Protein AF-A0A9D1JCK7-F1 (afdb_monomer)

Mean predicted aligned error: 11.25 Å

Nearest PDB structures (foldseek):
  2cui-assembly1_A  TM=5.260E-01  e=7.118E-02  Homo sapiens
  4lxo-assembly2_B  TM=4.091E-01  e=3.888E-02  Homo sapiens
  1a22-assembly1_B  TM=3.393E-01  e=3.121E-02  Homo sapiens
  1hwg-assembly1_B  TM=2.630E-01  e=2.646E-02  Homo sapiens
  8ywp-assembly1_H  TM=2.667E-01  e=6.417E-01  Homo sapiens

Secondary structure (DSSP, 8-state):
-PPPPP--S--SS----------------S------------PPEEE-EETTHHHHHS-EEEETT-HHHHHHHHHHHHHHHTSEEEE-TT--EEEEEEEEEE-TT--TTS-EEEEEEEEEEPPTTGGGTEEE-HHHHEEEEEEEEE-TTS-EEEEEEE-SSEEEEEEES---S-EEEEEEEESSPPPHHHHHHPPPEEEEEEE-TT---EEEEGGG--TTEEEEEEEEETTEEPPPEEEEE--------

Structure (mmCIF, N/CA/C/O backbone):
data_AF-A0A9D1JCK7-F1
#
_entry.id   AF-A0A9D1JCK7-F1
#
loop_
_atom_site.group_PDB
_atom_site.id
_atom_site.type_symbol
_atom_site.label_atom_id
_atom_site.label_alt_id
_atom_site.label_comp_id
_atom_site.label_asym_id
_atom_site.label_entity_id
_atom_site.label_seq_id
_atom_site.pdbx_PDB_ins_code
_atom_site.Cartn_x
_atom_site.Cartn_y
_atom_site.Cartn_z
_atom_site.occupancy
_atom_site.B_iso_or_equiv
_atom_site.auth_seq_id
_atom_site.auth_comp_id
_atom_site.auth_asym_id
_atom_site.auth_atom_id
_atom_site.pdbx_PDB_model_num
ATOM 1 N N . MET A 1 1 ? -47.039 22.077 3.644 1.00 34.41 1 MET A N 1
ATOM 2 C CA . MET A 1 1 ? -46.628 20.766 3.095 1.00 34.41 1 MET A CA 1
ATOM 3 C C . MET A 1 1 ? -45.101 20.747 3.063 1.00 34.41 1 MET A C 1
ATOM 5 O O . MET A 1 1 ? -44.498 21.177 2.093 1.00 34.41 1 MET A O 1
ATOM 9 N N . MET A 1 2 ? -44.485 20.402 4.199 1.00 26.38 2 MET A N 1
ATOM 10 C CA . MET A 1 2 ? -43.029 20.371 4.390 1.00 26.38 2 MET A CA 1
ATOM 11 C C . MET A 1 2 ? -42.469 19.072 3.806 1.00 26.38 2 MET A C 1
ATOM 13 O O . MET A 1 2 ? -42.924 17.990 4.175 1.00 26.38 2 MET A O 1
ATOM 17 N N . ARG A 1 3 ? -41.486 19.172 2.906 1.00 30.86 3 ARG A N 1
ATOM 18 C CA . ARG A 1 3 ? -40.671 18.036 2.461 1.00 30.86 3 ARG A CA 1
ATOM 19 C C . ARG A 1 3 ? -39.367 18.028 3.255 1.00 30.86 3 ARG A C 1
ATOM 21 O O . ARG A 1 3 ? -38.657 19.026 3.295 1.00 30.86 3 ARG A O 1
ATOM 28 N N . LYS A 1 4 ? -39.123 16.889 3.904 1.00 33.47 4 LYS A N 1
ATOM 29 C CA . LYS A 1 4 ? -37.940 16.539 4.693 1.00 33.47 4 LYS A CA 1
ATOM 30 C C . LYS A 1 4 ? -36.665 16.787 3.880 1.00 33.47 4 LYS A C 1
ATOM 32 O O . LYS A 1 4 ? -36.464 16.141 2.855 1.00 33.47 4 LYS A O 1
ATOM 37 N N . ILE A 1 5 ? -35.822 17.697 4.357 1.00 35.97 5 ILE A N 1
ATOM 38 C CA . ILE A 1 5 ? -34.424 17.803 3.938 1.00 35.97 5 ILE A CA 1
ATOM 39 C C . ILE A 1 5 ? -33.645 16.824 4.816 1.00 35.97 5 ILE A C 1
ATOM 41 O O . ILE A 1 5 ? -33.756 16.850 6.040 1.00 35.97 5 ILE A O 1
ATOM 45 N N . GLN A 1 6 ? -32.954 15.898 4.159 1.00 37.03 6 GLN A N 1
ATOM 46 C CA . GLN A 1 6 ? -32.153 14.841 4.762 1.00 37.03 6 GLN A CA 1
ATOM 47 C C . GLN A 1 6 ? -30.974 15.446 5.533 1.00 37.03 6 GLN A C 1
ATOM 49 O O . GLN A 1 6 ? -30.110 16.114 4.969 1.00 37.03 6 GLN A O 1
ATOM 54 N N . LEU A 1 7 ? -30.973 15.195 6.838 1.00 34.12 7 LEU A N 1
ATOM 55 C CA . LEU A 1 7 ? -29.993 15.613 7.832 1.00 34.12 7 LEU A CA 1
ATOM 56 C C . LEU A 1 7 ? -28.731 14.726 7.738 1.00 34.12 7 LEU A C 1
ATOM 58 O O . LEU A 1 7 ? -28.453 13.947 8.639 1.00 34.12 7 LEU A O 1
ATOM 62 N N . ARG A 1 8 ? -28.009 14.775 6.609 1.00 34.00 8 ARG A N 1
ATOM 63 C CA . ARG A 1 8 ? -26.769 13.993 6.385 1.00 34.00 8 ARG A CA 1
ATOM 64 C C . ARG A 1 8 ? -25.522 14.841 6.101 1.00 34.00 8 ARG A C 1
ATOM 66 O O . ARG A 1 8 ? -24.473 14.301 5.780 1.00 34.00 8 ARG A O 1
ATOM 73 N N . GLN A 1 9 ? -25.604 16.161 6.253 1.00 38.38 9 GLN A N 1
ATOM 74 C CA . GLN A 1 9 ? -24.470 17.074 6.061 1.00 38.38 9 GLN A CA 1
ATOM 75 C C . GLN A 1 9 ? -24.513 18.230 7.069 1.00 38.38 9 GLN A C 1
ATOM 77 O O . GLN A 1 9 ? -24.713 19.370 6.667 1.00 38.38 9 GLN A O 1
ATOM 82 N N . LEU A 1 10 ? -24.386 17.960 8.378 1.00 33.56 10 LEU A N 1
ATOM 83 C CA . LEU A 1 10 ? -24.069 19.013 9.363 1.00 33.56 10 LEU A CA 1
ATOM 84 C C . LEU A 1 10 ? -23.631 18.482 10.749 1.00 33.56 10 LEU A C 1
ATOM 86 O O . LEU A 1 10 ? -24.181 18.897 11.761 1.00 33.56 10 LEU A O 1
ATOM 90 N N . CYS A 1 11 ? -22.643 17.583 10.824 1.00 34.59 11 CYS A N 1
ATOM 91 C CA . CYS A 1 11 ? -22.024 17.203 12.114 1.00 34.59 11 CYS A CA 1
ATOM 92 C C . CYS A 1 11 ? -20.524 17.524 12.218 1.00 34.59 11 CYS A C 1
ATOM 94 O O . CYS A 1 11 ? -19.898 17.221 13.225 1.00 34.59 11 CYS A O 1
ATOM 96 N N . PHE A 1 12 ? -19.954 18.230 11.243 1.00 37.81 12 PHE A N 1
ATOM 97 C CA . PHE A 1 12 ? -18.607 18.793 11.348 1.00 37.81 12 PHE A CA 1
ATOM 98 C C . PHE A 1 12 ? -18.693 20.300 11.568 1.00 37.81 12 PHE A C 1
ATOM 100 O O . PHE A 1 12 ? -18.646 21.050 10.604 1.00 37.81 12 PHE A O 1
ATOM 107 N N . LEU A 1 13 ? -18.894 20.716 12.822 1.00 31.06 13 LEU A N 1
ATOM 108 C CA . LEU A 1 13 ? -18.505 22.008 13.423 1.00 31.06 13 LEU A CA 1
ATOM 109 C C . LEU A 1 13 ? -19.342 22.228 14.688 1.00 31.06 13 LEU A C 1
ATOM 111 O O . LEU A 1 13 ? -20.392 22.850 14.608 1.00 31.06 13 LEU A O 1
ATOM 115 N N . LEU A 1 14 ? -18.894 21.698 15.834 1.00 32.28 14 LEU A N 1
ATOM 116 C CA . LEU A 1 14 ? -19.107 22.257 17.187 1.00 32.28 14 LEU A CA 1
ATOM 117 C C . LEU A 1 14 ? -18.524 21.314 18.255 1.00 32.28 14 LEU A C 1
ATOM 119 O O . LEU A 1 14 ? -19.200 20.864 19.173 1.00 32.28 14 LEU A O 1
ATOM 123 N N . ALA A 1 15 ? -17.224 21.042 18.162 1.00 38.50 15 ALA A N 1
ATOM 124 C CA . ALA A 1 15 ? -16.440 20.731 19.350 1.00 38.50 15 ALA A CA 1
ATOM 125 C C . ALA A 1 15 ? -15.976 22.071 19.938 1.00 38.50 15 ALA A C 1
ATOM 127 O O . ALA A 1 15 ? -14.980 22.611 19.472 1.00 38.50 15 ALA A O 1
ATOM 128 N N . LEU A 1 16 ? -16.769 22.644 20.855 1.00 35.84 16 LEU A N 1
ATOM 129 C CA . LEU A 1 16 ? -16.432 23.664 21.873 1.00 35.84 16 LEU A CA 1
ATOM 130 C C . LEU A 1 16 ? -17.729 24.366 22.314 1.00 35.84 16 LEU A C 1
ATOM 132 O O . LEU A 1 16 ? -18.304 25.097 21.519 1.00 35.84 16 LEU A O 1
ATOM 136 N N . PHE A 1 17 ? -18.178 24.132 23.555 1.00 30.67 17 PHE A N 1
ATOM 137 C CA . PHE A 1 17 ? -18.631 25.129 24.553 1.00 30.67 17 PHE A CA 1
ATOM 138 C C . PHE A 1 17 ? -19.491 24.481 25.670 1.00 30.67 17 PHE A C 1
ATOM 140 O O . PHE A 1 17 ? -20.645 24.132 25.468 1.00 30.67 17 PHE A O 1
ATOM 147 N N . PHE A 1 18 ? -18.870 24.350 26.850 1.00 32.69 18 PHE A N 1
ATOM 148 C CA . PHE A 1 18 ? -19.364 24.518 28.233 1.00 32.69 18 PHE A CA 1
ATOM 149 C C . PHE A 1 18 ? -20.798 24.130 28.690 1.00 32.69 18 PHE A C 1
ATOM 151 O O . PHE A 1 18 ? -21.792 24.695 28.256 1.00 32.69 18 PHE A O 1
ATOM 158 N N . CYS A 1 19 ? -20.818 23.292 29.744 1.00 29.47 19 CYS A N 1
ATOM 159 C CA . CYS A 1 19 ? -21.533 23.379 31.040 1.00 29.47 19 CYS A CA 1
ATOM 160 C C . CYS A 1 19 ? -22.907 24.089 31.156 1.00 29.47 19 CYS A C 1
ATOM 162 O O . CYS A 1 19 ? -22.978 25.294 30.960 1.00 29.47 19 CYS A O 1
ATOM 164 N N . PHE A 1 20 ? -23.930 23.411 31.716 1.00 29.48 20 PHE A N 1
ATOM 165 C CA . PHE A 1 20 ? -24.456 23.602 33.097 1.00 29.48 20 PHE A CA 1
ATOM 166 C C . PHE A 1 20 ? -25.757 22.794 33.384 1.00 29.48 20 PHE A C 1
ATOM 168 O O . PHE A 1 20 ? -26.700 22.797 32.607 1.00 29.48 20 PHE A O 1
ATOM 175 N N . HIS A 1 21 ? -25.751 22.142 34.555 1.00 28.48 21 HIS A N 1
ATOM 176 C CA . HIS A 1 21 ? -26.800 21.858 35.563 1.00 28.48 21 HIS A CA 1
ATOM 177 C C . HIS A 1 21 ? -28.316 21.657 35.265 1.00 28.48 21 HIS A C 1
ATOM 179 O O . HIS A 1 21 ? -29.033 22.600 34.952 1.00 28.48 21 HIS A O 1
ATOM 185 N N . GLN A 1 22 ? -28.783 20.494 35.771 1.00 37.59 22 GLN A N 1
ATOM 186 C CA . GLN A 1 22 ? -29.916 20.254 36.708 1.00 37.59 22 GLN A CA 1
ATOM 187 C C . GLN A 1 22 ? -31.359 20.073 36.157 1.00 37.59 22 GLN A C 1
ATOM 189 O O . GLN A 1 22 ? -31.671 20.500 35.051 1.00 37.59 22 GLN A O 1
ATOM 194 N N . PRO A 1 23 ? -32.219 19.328 36.898 1.00 41.12 23 PRO A N 1
ATOM 195 C CA . PRO A 1 23 ? -33.059 18.267 36.339 1.00 41.12 23 PRO A CA 1
ATOM 196 C C . PRO A 1 23 ? -34.547 18.633 36.273 1.00 41.12 23 PRO A C 1
ATOM 198 O O . PRO A 1 23 ? -35.033 19.465 37.036 1.00 41.12 23 PRO A O 1
ATOM 201 N N . VAL A 1 24 ? -35.307 17.930 35.430 1.00 30.78 24 VAL A N 1
ATOM 202 C CA . VAL A 1 24 ? -36.774 17.941 35.495 1.00 30.78 24 VAL A CA 1
ATOM 203 C C . VAL A 1 24 ? -37.255 16.559 35.919 1.00 30.78 24 VAL A C 1
ATOM 205 O O . VAL A 1 24 ? -37.182 15.590 35.170 1.00 30.78 24 VAL A O 1
ATOM 208 N N . LEU A 1 25 ? -37.730 16.497 37.162 1.00 31.73 25 LEU A N 1
ATOM 209 C CA . LEU A 1 25 ? -38.444 15.374 37.748 1.00 31.73 25 LEU A CA 1
ATOM 210 C C . LEU A 1 25 ? -39.875 15.375 37.184 1.00 31.73 25 LEU A C 1
ATOM 212 O O . LEU A 1 25 ? -40.667 16.258 37.511 1.00 31.73 25 LEU A O 1
ATOM 216 N N . ALA A 1 26 ? -40.212 14.396 36.349 1.00 33.59 26 ALA A N 1
ATOM 217 C CA . ALA A 1 26 ? -41.589 14.107 35.967 1.00 33.59 26 ALA A CA 1
ATOM 218 C C . ALA A 1 26 ? -41.921 12.684 36.425 1.00 33.59 26 ALA A C 1
ATOM 220 O O . ALA A 1 26 ? -41.345 11.711 35.944 1.00 33.59 26 ALA A O 1
ATOM 221 N N . ALA A 1 27 ? -42.816 12.582 37.407 1.00 33.78 27 ALA A N 1
ATOM 222 C CA . ALA A 1 27 ? -43.349 11.317 37.886 1.00 33.78 27 ALA A CA 1
ATOM 223 C C . ALA A 1 27 ? -44.171 10.648 36.774 1.00 33.78 27 ALA A C 1
ATOM 225 O O . ALA A 1 27 ? -45.095 11.263 36.238 1.00 33.78 27 ALA A O 1
ATOM 226 N N . LEU A 1 28 ? -43.851 9.393 36.455 1.00 32.75 28 LEU A N 1
ATOM 227 C CA . LEU A 1 28 ? -44.703 8.522 35.647 1.00 32.75 28 LEU A CA 1
ATOM 228 C C . LEU A 1 28 ? -45.403 7.497 36.554 1.00 32.75 28 LEU A C 1
ATOM 230 O O . LEU A 1 28 ? -44.821 7.095 37.566 1.00 32.75 28 LEU A O 1
ATOM 234 N N . PRO A 1 29 ? -46.649 7.097 36.238 1.00 33.88 29 PRO A N 1
ATOM 235 C CA . PRO A 1 29 ? -47.430 6.201 37.078 1.00 33.88 29 PRO A CA 1
ATOM 236 C C . PRO A 1 29 ? -46.814 4.802 37.118 1.00 33.88 29 PRO A C 1
ATOM 238 O O . PRO A 1 29 ? -46.350 4.279 36.106 1.00 33.88 29 PRO A O 1
ATOM 241 N N . SER A 1 30 ? -46.860 4.209 38.307 1.00 41.91 30 SER A N 1
ATOM 242 C CA . SER A 1 30 ? -46.632 2.794 38.565 1.00 41.91 30 SER A CA 1
ATOM 243 C C . SER A 1 30 ? -47.578 1.950 37.719 1.00 41.91 30 SER A C 1
ATOM 245 O O . SER A 1 30 ? -48.783 2.065 37.914 1.00 41.91 30 SER A O 1
ATOM 247 N N . ASP A 1 31 ? -47.033 1.174 36.783 1.00 46.69 31 ASP A N 1
ATOM 248 C CA . ASP A 1 31 ? -47.488 -0.170 36.400 1.00 46.69 31 ASP A CA 1
ATOM 249 C C . ASP A 1 31 ? -46.737 -0.598 35.134 1.00 46.69 31 ASP A C 1
ATOM 251 O O . ASP A 1 31 ? -47.152 -0.314 34.011 1.00 46.69 31 ASP A O 1
ATOM 255 N N . ILE A 1 32 ? -45.612 -1.297 35.305 1.00 41.50 32 ILE A N 1
ATOM 256 C CA . ILE A 1 32 ? -45.033 -2.114 34.237 1.00 41.50 32 ILE A CA 1
ATOM 257 C C . ILE A 1 32 ? -44.762 -3.489 34.830 1.00 41.50 32 ILE A C 1
ATOM 259 O O . ILE A 1 32 ? -44.020 -3.642 35.800 1.00 41.50 32 ILE A O 1
ATOM 263 N N . ALA A 1 33 ? -45.458 -4.466 34.256 1.00 39.88 33 ALA A N 1
ATOM 264 C CA . ALA A 1 33 ? -45.326 -5.880 34.529 1.00 39.88 33 ALA A CA 1
ATOM 265 C C . ALA A 1 33 ? -43.859 -6.320 34.452 1.00 39.88 33 ALA A C 1
ATOM 267 O O . ALA A 1 33 ? -43.101 -5.842 33.609 1.00 39.88 33 ALA A O 1
ATOM 268 N N . SER A 1 34 ? -43.486 -7.257 35.322 1.00 43.62 34 SER A N 1
ATOM 269 C CA . SER A 1 34 ? -42.219 -7.978 35.272 1.00 43.62 34 SER A CA 1
ATOM 270 C C . SER A 1 34 ? -42.089 -8.690 33.924 1.00 43.62 34 SER A C 1
ATOM 272 O O . SER A 1 34 ? -42.619 -9.787 33.742 1.00 43.62 34 SER A O 1
ATOM 274 N N . ALA A 1 35 ? -41.435 -8.037 32.969 1.00 39.88 35 ALA A N 1
ATOM 275 C CA . ALA A 1 35 ? -40.918 -8.691 31.786 1.00 39.88 35 ALA A CA 1
ATOM 276 C C . ALA A 1 35 ? -39.714 -9.531 32.220 1.00 39.88 35 ALA A C 1
ATOM 278 O O . ALA A 1 35 ? -38.845 -9.035 32.941 1.00 39.88 35 ALA A O 1
ATOM 279 N N . ASP A 1 36 ? -39.708 -10.800 31.815 1.00 42.00 36 ASP A N 1
ATOM 280 C CA . ASP A 1 36 ? -38.532 -11.661 31.862 1.00 42.00 36 ASP A CA 1
ATOM 281 C C . ASP A 1 36 ? -37.337 -10.888 31.302 1.00 42.00 36 ASP A C 1
ATOM 283 O O . ASP A 1 36 ? -37.298 -10.545 30.119 1.00 42.00 36 ASP A O 1
ATOM 287 N N . ILE A 1 37 ? -36.375 -10.592 32.173 1.00 45.84 37 ILE A N 1
ATOM 288 C CA . ILE A 1 37 ? -35.055 -10.125 31.774 1.00 45.84 37 ILE A CA 1
ATOM 289 C C . ILE A 1 37 ? -34.375 -11.371 31.214 1.00 45.84 37 ILE A C 1
ATOM 291 O O . ILE A 1 37 ? -33.787 -12.157 31.955 1.00 45.84 37 ILE A O 1
ATOM 295 N N . SER A 1 38 ? -34.527 -11.602 29.911 1.00 48.62 38 SER A N 1
ATOM 296 C CA . SER A 1 38 ? -33.582 -12.446 29.191 1.00 48.62 38 SER A CA 1
ATOM 297 C C . SER A 1 38 ? -32.202 -11.860 29.457 1.00 48.62 38 SER A C 1
ATOM 299 O O . SER A 1 38 ? -32.009 -10.673 29.201 1.00 48.62 38 SER A O 1
ATOM 301 N N . GLU A 1 39 ? -31.291 -12.653 30.022 1.00 48.41 39 GLU A N 1
ATOM 302 C CA . GLU A 1 39 ? -29.888 -12.281 30.186 1.00 48.41 39 GLU A CA 1
ATOM 303 C C . GLU A 1 39 ? -29.365 -11.819 28.821 1.00 48.41 39 GLU A C 1
ATOM 305 O O . GLU A 1 39 ? -29.099 -12.635 27.937 1.00 48.41 39 GLU A O 1
ATOM 310 N N . GLU A 1 40 ? -29.301 -10.500 28.610 1.00 56.31 40 GLU A N 1
ATOM 311 C CA . GLU A 1 40 ? -28.579 -9.933 27.484 1.00 56.31 40 GLU A CA 1
ATOM 312 C C . GLU A 1 40 ? -27.156 -10.458 27.617 1.00 56.31 40 GLU A C 1
ATOM 314 O O . GLU A 1 40 ? -26.501 -10.278 28.647 1.00 56.31 40 GLU A O 1
ATOM 319 N N . SER A 1 41 ? -26.724 -11.207 26.604 1.00 50.53 41 SER A N 1
ATOM 320 C CA . SER A 1 41 ? -25.351 -11.670 26.488 1.00 50.53 41 SER A CA 1
ATOM 321 C C . SER A 1 41 ? -24.459 -10.445 26.617 1.00 50.53 41 SER A C 1
ATOM 323 O O . SER A 1 41 ? -24.364 -9.656 25.683 1.00 50.53 41 SER A O 1
ATOM 325 N N . ASN A 1 42 ? -23.835 -10.283 27.782 1.00 70.44 42 ASN A N 1
ATOM 326 C CA . ASN A 1 42 ? -23.034 -9.119 28.160 1.00 70.44 42 ASN A CA 1
ATOM 327 C C . ASN A 1 42 ? -21.653 -9.164 27.472 1.00 70.44 42 ASN A C 1
ATOM 329 O O . ASN A 1 42 ? -20.611 -8.938 28.084 1.00 70.44 42 ASN A O 1
ATOM 333 N N . SER A 1 43 ? -21.637 -9.608 26.216 1.00 85.19 43 SER A N 1
ATOM 334 C CA . SER A 1 43 ? -20.453 -9.680 25.379 1.00 85.19 43 SER A CA 1
ATOM 335 C C . SER A 1 43 ? -20.176 -8.285 24.830 1.00 85.19 43 SER A C 1
ATOM 337 O O . SER A 1 43 ? -21.119 -7.644 24.361 1.00 85.19 43 SER A O 1
ATOM 339 N N . PRO A 1 44 ? -18.916 -7.821 24.858 1.00 93.75 44 PRO A N 1
ATOM 340 C CA . PRO A 1 44 ? -18.559 -6.539 24.274 1.00 93.75 44 PRO A CA 1
ATOM 341 C C . PRO A 1 44 ? -19.017 -6.444 22.817 1.00 93.75 44 PRO A C 1
ATOM 343 O O . PRO A 1 44 ? -18.949 -7.419 22.062 1.00 93.75 44 PRO A O 1
ATOM 346 N N . ILE A 1 45 ? -19.466 -5.259 22.423 1.00 96.25 45 ILE A N 1
ATOM 347 C CA . ILE A 1 45 ? -19.893 -4.954 21.064 1.00 96.25 45 ILE A CA 1
ATOM 348 C C . ILE A 1 45 ? -18.663 -4.980 20.153 1.00 96.25 45 ILE A C 1
ATOM 350 O O . ILE A 1 45 ? -17.691 -4.255 20.372 1.00 96.25 45 ILE A O 1
ATOM 354 N N . LEU A 1 46 ? -18.706 -5.819 19.118 1.00 97.19 46 LEU A N 1
ATOM 355 C CA . LEU A 1 46 ? -17.652 -5.889 18.112 1.00 97.19 46 LEU A CA 1
ATOM 356 C C . LEU A 1 46 ? -17.712 -4.668 17.191 1.00 97.19 46 LEU A C 1
ATOM 358 O O . LEU A 1 46 ? -18.775 -4.319 16.671 1.00 97.19 46 LEU A O 1
ATOM 362 N N . ILE A 1 47 ? -16.551 -4.067 16.963 1.00 97.44 47 ILE A N 1
ATOM 363 C CA . ILE A 1 47 ? -16.309 -2.972 16.030 1.00 97.44 47 ILE A CA 1
ATOM 364 C C . ILE A 1 47 ? -15.387 -3.501 14.937 1.00 97.44 47 ILE A C 1
ATOM 366 O O . ILE A 1 47 ? -14.284 -3.954 15.234 1.00 97.44 47 ILE A O 1
ATOM 370 N N . ASN A 1 48 ? -15.849 -3.468 13.688 1.00 95.00 48 ASN A N 1
ATOM 371 C CA . ASN A 1 48 ? -15.198 -4.114 12.542 1.00 95.00 48 ASN A CA 1
ATOM 372 C C . ASN A 1 48 ? -14.865 -3.149 11.392 1.00 95.00 48 ASN A C 1
ATOM 374 O O . ASN A 1 48 ? -14.194 -3.547 10.443 1.00 95.00 48 ASN A O 1
ATOM 378 N N . HIS A 1 49 ? -15.242 -1.872 11.497 1.00 93.50 49 HIS A N 1
ATOM 379 C CA . HIS A 1 49 ? -14.883 -0.846 10.521 1.00 93.50 49 HIS A CA 1
ATOM 380 C C . HIS A 1 49 ? -14.210 0.356 11.176 1.00 93.50 49 HIS A C 1
ATOM 382 O O . HIS A 1 49 ? -14.487 0.711 12.322 1.00 93.50 49 HIS A O 1
ATOM 388 N N . LEU A 1 50 ? -13.356 1.031 10.406 1.00 92.75 50 LEU A N 1
ATOM 389 C CA . LEU A 1 50 ? -12.742 2.302 10.777 1.00 92.75 50 LEU A CA 1
ATOM 390 C C . LEU A 1 50 ? -13.098 3.373 9.752 1.00 92.75 50 LEU A C 1
ATOM 392 O O . LEU A 1 50 ? -13.078 3.153 8.539 1.00 92.75 50 LEU A O 1
ATOM 396 N N . VAL A 1 51 ? -13.390 4.574 10.236 1.00 89.25 51 VAL A N 1
ATOM 397 C CA . VAL A 1 51 ? -13.605 5.732 9.370 1.00 89.25 51 VAL A CA 1
ATOM 398 C C . VAL A 1 51 ? -12.305 6.056 8.630 1.00 89.25 51 VAL A C 1
ATOM 400 O O . VAL A 1 51 ? -11.251 6.215 9.245 1.00 89.25 51 VAL A O 1
ATOM 403 N N . ASN A 1 52 ? -12.402 6.211 7.304 1.00 80.06 52 ASN A N 1
ATOM 404 C CA . ASN A 1 52 ? -11.289 6.542 6.404 1.00 80.06 52 ASN A CA 1
ATOM 405 C C . ASN A 1 52 ? -10.134 5.518 6.393 1.00 80.06 52 ASN A C 1
ATOM 407 O O . ASN A 1 52 ? -9.016 5.881 6.027 1.00 80.06 52 ASN A O 1
ATOM 411 N N . TYR A 1 53 ? -10.392 4.259 6.763 1.00 80.50 53 TYR A N 1
ATOM 412 C CA . TYR A 1 53 ? -9.386 3.191 6.825 1.00 80.50 53 TYR A CA 1
ATOM 413 C C . TYR A 1 53 ? -8.506 3.115 5.564 1.00 80.50 53 TYR A C 1
ATOM 415 O O . TYR A 1 53 ? -7.283 3.260 5.650 1.00 80.50 53 TYR A O 1
ATOM 423 N N . ASP A 1 54 ? -9.134 3.033 4.388 1.00 75.44 54 ASP A N 1
ATOM 424 C CA . ASP A 1 54 ? -8.459 2.865 3.092 1.00 75.44 54 ASP A CA 1
ATOM 425 C C . ASP A 1 54 ? -7.487 4.003 2.749 1.00 75.44 54 ASP A C 1
ATOM 427 O O . ASP A 1 54 ? -6.490 3.803 2.054 1.00 75.44 54 ASP A O 1
ATOM 431 N N . LEU A 1 55 ? -7.732 5.217 3.254 1.00 72.25 55 LEU A N 1
ATOM 432 C CA . LEU A 1 55 ? -6.858 6.368 3.005 1.00 72.25 55 LEU A CA 1
ATOM 433 C C . LEU A 1 55 ? -5.551 6.287 3.801 1.00 72.25 55 LEU A C 1
ATOM 435 O O . LEU A 1 55 ? -4.533 6.864 3.400 1.00 72.25 55 LEU A O 1
ATOM 439 N N . PHE A 1 56 ? -5.567 5.598 4.941 1.00 73.75 56 PHE A N 1
ATOM 440 C CA . PHE A 1 56 ? -4.448 5.587 5.877 1.00 73.75 56 PHE A CA 1
ATOM 441 C C . PHE A 1 56 ? -3.567 4.350 5.757 1.00 73.75 56 PHE A C 1
ATOM 443 O O . PHE A 1 56 ? -2.375 4.454 6.050 1.00 73.75 56 PHE A O 1
ATOM 450 N N . ILE A 1 57 ? -4.118 3.228 5.284 1.00 82.56 57 ILE A N 1
ATOM 451 C CA . ILE A 1 57 ? -3.360 1.985 5.082 1.00 82.56 57 ILE A CA 1
ATOM 452 C C . ILE A 1 57 ? -2.502 1.993 3.817 1.00 82.56 57 ILE A C 1
ATOM 454 O O . ILE A 1 57 ? -1.553 1.216 3.719 1.00 82.56 57 ILE A O 1
ATOM 458 N N . ARG A 1 58 ? -2.797 2.883 2.855 1.00 87.56 58 ARG A N 1
ATOM 459 C CA . ARG A 1 58 ? -1.973 3.029 1.651 1.00 87.56 58 ARG A CA 1
ATOM 460 C C . ARG A 1 58 ? -0.536 3.333 2.045 1.00 87.56 58 ARG A C 1
ATOM 462 O O . ARG A 1 58 ? -0.272 4.159 2.920 1.00 87.56 58 ARG A O 1
ATOM 469 N N . GLY A 1 59 ? 0.382 2.694 1.348 1.00 91.38 59 GLY A N 1
ATOM 470 C CA . GLY A 1 59 ? 1.806 2.781 1.560 1.00 91.38 59 GLY A CA 1
ATOM 471 C C . GLY A 1 59 ? 2.398 4.140 1.248 1.00 91.38 59 GLY A C 1
ATOM 472 O O . GLY A 1 59 ? 1.744 5.056 0.735 1.00 91.38 59 GLY A O 1
ATOM 473 N N . ARG A 1 60 ? 3.672 4.285 1.594 1.00 91.75 60 ARG A N 1
ATOM 474 C CA . ARG A 1 60 ? 4.434 5.511 1.364 1.00 91.75 60 ARG A CA 1
ATOM 475 C C . ARG A 1 60 ? 5.756 5.189 0.705 1.00 91.75 60 ARG A C 1
ATOM 477 O O . ARG A 1 60 ? 6.430 4.231 1.074 1.00 91.75 60 ARG A O 1
ATOM 484 N N . MET A 1 61 ? 6.126 6.048 -0.231 1.00 92.69 61 MET A N 1
ATOM 485 C CA . MET A 1 61 ? 7.459 6.082 -0.797 1.00 92.69 61 MET A CA 1
ATOM 486 C C . MET A 1 61 ? 8.271 7.189 -0.154 1.00 92.69 61 MET A C 1
ATOM 488 O O . MET A 1 61 ? 7.812 8.327 -0.058 1.00 92.69 61 MET A O 1
ATOM 492 N N . ILE A 1 62 ? 9.482 6.845 0.261 1.00 94.75 62 ILE A N 1
ATOM 493 C CA . ILE A 1 62 ? 10.443 7.753 0.872 1.00 94.75 62 ILE A CA 1
ATOM 494 C C . ILE A 1 62 ? 11.749 7.624 0.095 1.00 94.75 62 ILE A C 1
ATOM 496 O O . ILE A 1 62 ? 12.199 6.520 -0.204 1.00 94.75 62 ILE A O 1
ATOM 500 N N . THR A 1 63 ? 12.365 8.748 -0.253 1.00 94.44 63 THR A N 1
ATOM 501 C CA . THR A 1 63 ? 13.678 8.728 -0.907 1.00 94.44 63 THR A CA 1
ATOM 502 C C . THR A 1 63 ? 14.740 8.227 0.0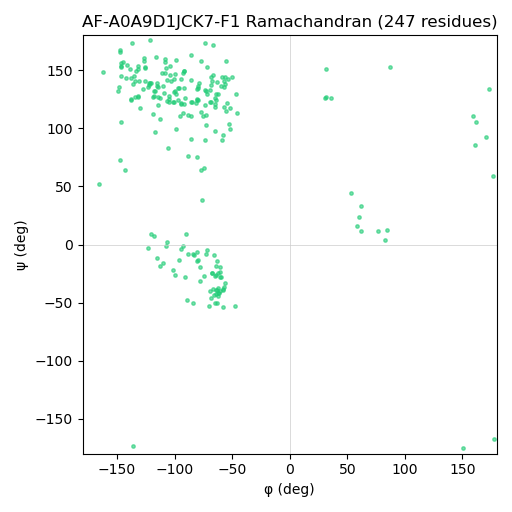75 1.00 94.44 63 THR A C 1
ATOM 504 O O . THR A 1 63 ? 14.683 8.531 1.267 1.00 94.44 63 THR A O 1
ATOM 507 N N . LEU A 1 64 ? 15.728 7.476 -0.414 1.00 95.56 64 LEU A N 1
ATOM 508 C CA . LEU A 1 64 ? 16.870 7.007 0.371 1.00 95.56 64 LEU A CA 1
ATOM 509 C C . LEU A 1 64 ? 17.487 8.138 1.217 1.00 95.56 64 LEU A C 1
ATOM 511 O O . LEU A 1 64 ? 17.818 9.203 0.694 1.00 95.56 64 LEU A O 1
ATOM 515 N N . ASN A 1 65 ? 17.676 7.884 2.514 1.00 97.12 65 ASN A N 1
ATOM 516 C CA . ASN A 1 65 ? 18.175 8.828 3.522 1.00 97.12 65 ASN A CA 1
ATOM 517 C C . ASN A 1 65 ? 17.308 10.087 3.772 1.00 97.12 65 ASN A C 1
ATOM 519 O O . ASN A 1 65 ? 17.763 11.001 4.464 1.00 97.12 65 ASN A O 1
ATOM 523 N N . ASP A 1 66 ? 16.069 10.159 3.269 1.00 96.81 66 ASP A N 1
ATOM 524 C CA . ASP A 1 66 ? 15.161 11.291 3.513 1.00 96.81 66 ASP A CA 1
ATOM 525 C C . ASP A 1 66 ? 14.460 11.189 4.881 1.00 96.81 66 ASP A C 1
ATOM 527 O O . ASP A 1 66 ? 13.275 10.866 5.018 1.00 96.81 66 ASP A O 1
ATOM 531 N N . THR A 1 67 ? 15.230 11.486 5.928 1.00 97.69 67 THR A N 1
ATOM 532 C CA . THR A 1 67 ? 14.755 11.494 7.318 1.00 97.69 67 THR A CA 1
ATOM 533 C C . THR A 1 67 ? 13.696 12.573 7.571 1.00 97.69 67 THR A C 1
ATOM 535 O O . THR A 1 67 ? 12.858 12.416 8.459 1.00 97.69 67 THR A O 1
ATOM 538 N N . GLU A 1 68 ? 13.695 13.673 6.813 1.00 98.00 68 GLU A N 1
ATOM 539 C CA . GLU A 1 68 ? 12.718 14.752 6.990 1.00 98.00 68 GLU A CA 1
ATOM 540 C C . GLU A 1 68 ? 11.323 14.307 6.544 1.00 98.00 68 GLU A C 1
ATOM 542 O O . GLU A 1 68 ? 10.364 14.386 7.321 1.00 98.00 68 GLU A O 1
ATOM 547 N N . THR A 1 69 ? 11.206 13.786 5.318 1.00 96.25 69 THR A N 1
ATOM 548 C CA . THR A 1 69 ? 9.938 13.257 4.804 1.00 96.25 69 THR A CA 1
ATOM 549 C C . THR A 1 69 ? 9.461 12.081 5.647 1.00 96.25 69 THR A C 1
ATOM 551 O O . THR A 1 69 ? 8.264 11.990 5.937 1.00 96.25 69 THR A O 1
ATOM 554 N N . TRP A 1 70 ? 10.378 11.227 6.111 1.00 97.75 70 TRP A N 1
ATOM 555 C CA . TRP A 1 70 ? 10.048 10.153 7.043 1.00 97.75 70 TRP A CA 1
ATOM 556 C C . TRP A 1 70 ? 9.417 10.671 8.341 1.00 97.75 70 TRP A C 1
ATOM 558 O O . TRP A 1 70 ? 8.298 10.285 8.683 1.00 97.75 70 TRP A O 1
ATOM 568 N N . ASN A 1 71 ? 10.076 11.606 9.030 1.00 97.88 71 ASN A N 1
ATOM 569 C CA . ASN A 1 71 ? 9.580 12.162 10.289 1.00 97.88 71 ASN A CA 1
ATOM 570 C C . ASN A 1 71 ? 8.227 12.862 10.118 1.00 97.88 71 ASN A C 1
ATOM 572 O O . ASN A 1 71 ? 7.338 12.709 10.958 1.00 97.88 71 ASN A O 1
ATOM 576 N N . ARG A 1 72 ? 8.036 13.593 9.012 1.00 97.06 72 ARG A N 1
ATOM 577 C CA . ARG A 1 72 ? 6.745 14.207 8.674 1.00 97.06 72 ARG A CA 1
ATOM 578 C C . ARG A 1 72 ? 5.657 13.152 8.470 1.00 97.06 72 ARG A C 1
ATOM 580 O O . ARG A 1 72 ? 4.541 13.330 8.954 1.00 97.06 72 ARG A O 1
ATOM 587 N N . THR A 1 73 ? 5.983 12.053 7.795 1.00 95.25 73 THR A N 1
ATOM 588 C CA . THR A 1 73 ? 5.056 10.937 7.555 1.00 95.25 73 THR A CA 1
ATOM 589 C C . THR A 1 73 ? 4.635 10.282 8.872 1.00 95.25 73 THR A C 1
ATOM 591 O O . THR A 1 73 ? 3.442 10.182 9.154 1.00 95.25 73 THR A O 1
ATOM 594 N N . VAL A 1 74 ? 5.598 9.935 9.730 1.00 96.25 74 VAL A N 1
ATOM 595 C CA . VAL A 1 74 ? 5.336 9.344 11.052 1.00 96.25 74 VAL A CA 1
ATOM 596 C C . VAL A 1 74 ? 4.530 10.294 11.944 1.00 96.25 74 VAL A C 1
ATOM 598 O O . VAL A 1 74 ? 3.587 9.871 12.613 1.00 96.25 74 VAL A O 1
ATOM 601 N N . SER A 1 75 ? 4.842 11.592 11.942 1.00 95.50 75 SER A N 1
ATOM 602 C CA . SER A 1 75 ? 4.075 12.600 12.687 1.00 95.50 75 SER A CA 1
ATOM 603 C C . SER A 1 75 ? 2.627 12.715 12.191 1.00 95.50 75 SER A C 1
ATOM 605 O O . SER A 1 75 ? 1.700 12.807 13.003 1.00 95.50 75 SER A O 1
ATOM 607 N N . SER A 1 76 ? 2.414 12.637 10.874 1.00 92.81 76 SER A N 1
ATOM 608 C CA . SER A 1 76 ? 1.075 12.610 10.285 1.00 92.81 76 SER A CA 1
ATOM 609 C C . SER A 1 76 ? 0.288 11.380 10.734 1.00 92.81 76 SER A C 1
ATOM 611 O O . SER A 1 76 ? -0.872 11.527 11.109 1.00 92.81 76 SER A O 1
ATOM 613 N N . TRP A 1 77 ? 0.893 10.187 10.751 1.00 94.38 77 TRP A N 1
ATOM 614 C CA . TRP A 1 77 ? 0.216 8.980 11.243 1.00 94.38 77 TRP A CA 1
ATOM 615 C C . TRP A 1 77 ? -0.132 9.063 12.721 1.00 94.38 77 TRP A C 1
ATOM 617 O O . TRP A 1 77 ? -1.254 8.735 13.084 1.00 94.38 77 TRP A O 1
ATOM 627 N N . ASN A 1 78 ? 0.771 9.566 13.566 1.00 93.94 78 ASN A N 1
ATOM 628 C CA . ASN A 1 78 ? 0.454 9.785 14.979 1.00 93.94 78 ASN A CA 1
ATOM 629 C C . ASN A 1 78 ? -0.744 10.726 15.152 1.00 93.94 78 ASN A C 1
ATOM 631 O O . ASN A 1 78 ? -1.586 10.491 16.007 1.00 93.94 78 ASN A O 1
ATOM 635 N N . THR A 1 79 ? -0.847 11.767 14.323 1.00 91.94 79 THR A N 1
ATOM 636 C CA . THR A 1 79 ? -1.978 12.707 14.371 1.00 91.94 79 THR A CA 1
ATOM 637 C C . THR A 1 79 ? -3.279 12.049 13.917 1.00 91.94 79 THR A C 1
ATOM 639 O O . THR A 1 79 ? -4.307 12.204 14.568 1.00 91.94 79 THR A O 1
ATOM 642 N N . VAL A 1 80 ? -3.233 11.308 12.811 1.00 89.44 80 VAL A N 1
ATOM 643 C CA . VAL A 1 80 ? -4.394 10.616 12.241 1.00 89.44 80 VAL A CA 1
ATOM 644 C C . VAL A 1 80 ? -4.903 9.523 13.180 1.00 89.44 80 VAL A C 1
ATOM 646 O O . VAL A 1 80 ? -6.087 9.483 13.491 1.00 89.44 80 VAL A O 1
ATOM 649 N N . PHE A 1 81 ? -4.014 8.652 13.656 1.00 92.19 81 PHE A N 1
ATOM 650 C CA . PHE A 1 81 ? -4.381 7.502 14.480 1.00 92.19 81 PHE A CA 1
ATOM 651 C C . PHE A 1 81 ? -4.607 7.859 15.953 1.00 92.19 81 PHE A C 1
ATOM 653 O O . PHE A 1 81 ? -5.061 7.013 16.719 1.00 92.19 81 PHE A O 1
ATOM 660 N N . ALA A 1 82 ? -4.334 9.101 16.369 1.00 91.31 82 ALA A N 1
ATOM 661 C CA . ALA A 1 82 ? -4.615 9.543 17.732 1.00 91.31 82 ALA A CA 1
ATOM 662 C C . ALA A 1 82 ? -6.099 9.394 18.091 1.00 91.31 82 ALA A C 1
ATOM 664 O O . ALA A 1 82 ? -6.401 9.036 19.224 1.00 91.31 82 ALA A O 1
ATOM 665 N N . ASN A 1 83 ? -7.004 9.677 17.146 1.00 91.69 83 ASN A N 1
ATOM 666 C CA . ASN A 1 83 ? -8.447 9.573 17.346 1.00 91.69 83 ASN A CA 1
ATOM 667 C C . ASN A 1 83 ? -9.128 9.146 16.042 1.00 91.69 83 ASN A C 1
ATOM 669 O O . ASN A 1 83 ? -9.286 9.947 15.121 1.00 91.69 83 ASN A O 1
ATOM 673 N N . LEU A 1 84 ? -9.555 7.892 15.988 1.00 93.75 84 LEU A N 1
ATOM 674 C CA . LEU A 1 84 ? -10.321 7.315 14.892 1.00 93.75 84 LEU A CA 1
ATOM 675 C C . LEU A 1 84 ? -11.747 7.022 15.360 1.00 93.75 84 LEU A C 1
ATOM 677 O O . LEU A 1 84 ? -11.971 6.667 16.515 1.00 93.75 84 LEU A O 1
ATOM 681 N N . GLY A 1 85 ? -12.709 7.143 14.450 1.00 94.81 85 GLY A N 1
ATOM 682 C CA . GLY A 1 85 ? -14.038 6.575 14.655 1.00 94.81 85 GLY A CA 1
ATOM 683 C C . GLY A 1 85 ? -14.030 5.114 14.225 1.00 94.81 85 GLY A C 1
ATOM 684 O O . GLY A 1 85 ? -13.687 4.827 13.076 1.00 94.81 85 GLY A O 1
ATOM 685 N N . GLY A 1 86 ? -14.383 4.211 15.131 1.00 96.19 86 GLY A N 1
ATOM 686 C CA . GLY A 1 86 ? -14.721 2.830 14.812 1.00 96.19 86 GLY A CA 1
ATOM 687 C C . GLY A 1 86 ? -16.232 2.660 14.768 1.00 96.19 86 GLY A C 1
ATOM 688 O O . GLY A 1 86 ? -16.939 3.339 15.511 1.00 96.19 86 GLY A O 1
ATOM 689 N N . TYR A 1 87 ? -16.723 1.781 13.901 1.00 96.69 87 TYR A N 1
ATOM 690 C CA . TYR A 1 87 ? -18.143 1.456 13.835 1.00 96.69 87 TYR A CA 1
ATOM 691 C C . TYR A 1 87 ? -18.393 0.001 13.437 1.00 96.69 87 TYR A C 1
ATOM 693 O O . TYR A 1 87 ? -17.478 -0.694 12.988 1.00 96.69 87 TYR A O 1
ATOM 701 N N . ASN A 1 88 ? -19.632 -0.456 13.609 1.00 95.81 88 ASN A N 1
ATOM 702 C CA . ASN A 1 88 ? -20.089 -1.747 13.098 1.00 95.81 88 ASN A CA 1
ATOM 703 C C . ASN A 1 88 ? -21.282 -1.626 12.143 1.00 95.81 88 ASN A C 1
ATOM 705 O O . ASN A 1 88 ? -21.835 -0.545 11.942 1.00 95.81 88 ASN A O 1
ATOM 709 N N . ASP A 1 89 ? -21.705 -2.754 11.573 1.00 93.31 89 ASP A N 1
ATOM 710 C CA . ASP A 1 89 ? -22.796 -2.815 10.586 1.00 93.31 89 ASP A CA 1
ATOM 711 C C . ASP A 1 89 ? -24.166 -2.399 11.147 1.00 93.31 89 ASP A C 1
ATOM 713 O O . ASP A 1 89 ? -25.080 -2.054 10.396 1.00 93.31 89 ASP A O 1
ATOM 717 N N . SER A 1 90 ? -24.315 -2.398 12.476 1.00 93.94 90 SER A N 1
ATOM 718 C CA . SER A 1 90 ? -25.517 -1.905 13.160 1.00 93.94 90 SER A CA 1
ATOM 719 C C . SER A 1 90 ? -25.498 -0.387 13.377 1.00 93.94 90 SER A C 1
ATOM 721 O O . SER A 1 90 ? -26.519 0.184 13.758 1.00 93.94 90 SER A O 1
ATOM 723 N N . GLY A 1 91 ? -24.371 0.274 13.093 1.00 92.62 91 GLY A N 1
ATOM 724 C CA . GLY A 1 91 ? -24.180 1.710 13.277 1.00 92.62 91 GLY A CA 1
ATOM 725 C C . GLY A 1 91 ? -23.770 2.116 14.692 1.00 92.62 91 GLY A C 1
ATOM 726 O O . GLY A 1 91 ? -23.822 3.304 14.998 1.00 92.62 91 GLY A O 1
ATOM 727 N N . GLU A 1 92 ? -23.372 1.166 15.544 1.00 95.94 92 GLU A N 1
ATOM 728 C CA . GLU A 1 92 ? -22.733 1.492 16.822 1.00 95.94 92 GLU A CA 1
ATOM 729 C C . GLU A 1 92 ? -21.357 2.095 16.542 1.00 95.94 92 GLU A C 1
ATOM 731 O O . GLU A 1 92 ? -20.631 1.598 15.681 1.00 95.94 92 GLU A O 1
ATOM 736 N N . GLU A 1 93 ? -20.999 3.154 17.265 1.00 96.56 93 GLU A N 1
ATOM 737 C CA . GLU A 1 93 ? -19.767 3.913 17.054 1.00 96.56 93 GLU A CA 1
ATOM 738 C C . GLU A 1 93 ? -18.968 4.013 18.356 1.00 96.56 93 GLU A C 1
ATOM 740 O O . GLU A 1 93 ? -19.525 4.246 19.429 1.00 96.56 93 GLU A O 1
ATOM 745 N N . VAL A 1 94 ? -17.643 3.905 18.264 1.00 97.62 94 VAL A N 1
ATOM 746 C CA . VAL A 1 94 ? -16.742 4.081 19.409 1.00 97.62 94 VAL A CA 1
ATOM 747 C C . VAL A 1 94 ? -15.472 4.819 19.000 1.00 97.62 94 VAL A C 1
ATOM 749 O O . VAL A 1 94 ? -15.036 4.779 17.848 1.00 97.62 94 VAL A O 1
ATOM 752 N N . LEU A 1 95 ? -14.845 5.494 19.964 1.00 96.75 95 LEU A N 1
ATOM 753 C CA . LEU A 1 95 ? -13.502 6.031 19.785 1.00 96.75 95 LEU A CA 1
ATOM 754 C C . LEU A 1 95 ? -12.482 4.887 19.721 1.00 96.75 95 LEU A C 1
ATOM 756 O O . LEU A 1 95 ? -12.452 4.013 20.585 1.00 96.75 95 LEU A O 1
ATOM 760 N N . VAL A 1 96 ? -11.590 4.957 18.741 1.00 96.81 96 VAL A N 1
ATOM 761 C CA . VAL A 1 96 ? -10.431 4.079 18.588 1.00 96.81 96 VAL A CA 1
ATOM 762 C C . VAL A 1 96 ? -9.167 4.932 18.605 1.00 96.81 96 VAL A C 1
ATOM 764 O O . VAL A 1 96 ? -9.128 6.022 18.037 1.00 96.81 96 VAL A O 1
ATOM 767 N N . THR A 1 97 ? -8.122 4.458 19.276 1.00 96.31 97 THR A N 1
ATOM 768 C CA . THR A 1 97 ? -6.872 5.204 19.475 1.00 96.31 97 THR A CA 1
ATOM 769 C C . THR A 1 97 ? -5.659 4.352 19.144 1.00 96.31 97 THR A C 1
ATOM 771 O O . THR A 1 97 ? -5.690 3.126 19.254 1.00 96.31 97 THR A O 1
ATOM 774 N N . LEU A 1 98 ? -4.572 5.011 18.758 1.00 96.56 98 LEU A N 1
ATOM 775 C CA . LEU A 1 98 ? -3.279 4.378 18.552 1.00 96.56 98 LEU A CA 1
ATOM 776 C C . LEU A 1 98 ? -2.729 3.822 19.871 1.00 96.56 98 LEU A C 1
ATOM 778 O O . LEU A 1 98 ? -2.491 4.570 20.819 1.00 96.56 98 LEU A O 1
ATOM 782 N N . GLN A 1 99 ? -2.475 2.517 19.905 1.00 97.31 99 GLN A N 1
ATOM 7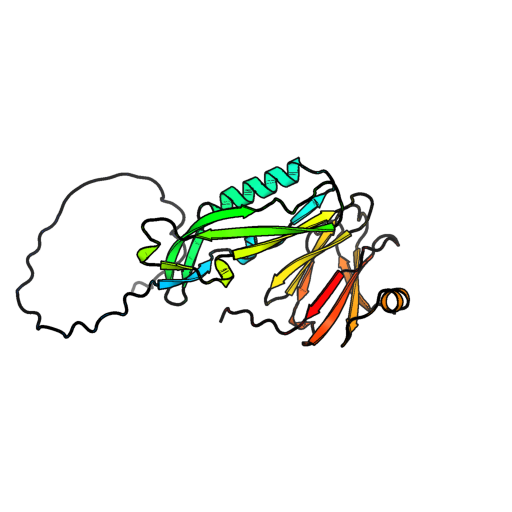83 C CA . GLN A 1 99 ? -1.730 1.864 20.978 1.00 97.31 99 GLN A CA 1
ATOM 784 C C . GLN A 1 99 ? -0.228 1.860 20.676 1.00 97.31 99 GLN A C 1
ATOM 786 O O . GLN A 1 99 ? 0.582 2.205 21.536 1.00 97.31 99 GLN A O 1
ATOM 791 N N . LEU A 1 100 ? 0.145 1.471 19.453 1.00 97.06 100 LEU A N 1
ATOM 792 C CA . LEU A 1 100 ? 1.536 1.367 19.020 1.00 97.06 100 LEU A CA 1
ATOM 793 C C . LEU A 1 100 ? 1.662 1.674 17.527 1.00 97.06 100 LEU A C 1
ATOM 795 O O . LEU A 1 100 ? 0.903 1.161 16.709 1.00 97.06 100 LEU A O 1
ATOM 799 N N . LEU A 1 101 ? 2.671 2.473 17.185 1.00 97.25 101 LEU A N 1
ATOM 800 C CA . LEU A 1 101 ? 3.157 2.661 15.822 1.00 97.25 101 LEU A CA 1
ATOM 801 C C . LEU A 1 101 ? 4.604 2.166 15.765 1.00 97.25 101 LEU A C 1
ATOM 803 O O . LEU A 1 101 ? 5.523 2.886 16.161 1.00 97.25 101 LEU A O 1
ATOM 807 N N . ASP A 1 102 ? 4.803 0.929 15.319 1.00 97.88 102 ASP A N 1
ATOM 808 C CA . ASP A 1 102 ? 6.126 0.317 15.227 1.00 97.88 102 ASP A CA 1
ATOM 809 C C . ASP A 1 102 ? 6.772 0.620 13.873 1.00 97.88 102 ASP A C 1
ATOM 811 O O . ASP A 1 102 ? 6.355 0.138 12.819 1.00 97.88 102 ASP A O 1
ATOM 815 N N . THR A 1 103 ? 7.820 1.435 13.929 1.00 97.81 103 THR A N 1
ATOM 816 C CA . THR A 1 103 ? 8.638 1.853 12.789 1.00 97.81 103 THR A CA 1
ATOM 817 C C . THR A 1 103 ? 10.013 1.187 12.759 1.00 97.81 103 THR A C 1
ATOM 819 O O . THR A 1 103 ? 10.815 1.483 11.875 1.00 97.81 103 THR A O 1
ATOM 822 N N . SER A 1 104 ? 10.304 0.293 13.709 1.00 97.06 104 SER A N 1
ATOM 823 C CA . SER A 1 104 ? 11.647 -0.249 13.956 1.00 97.06 104 SER A CA 1
ATOM 824 C C . SER A 1 104 ? 12.234 -1.034 12.785 1.00 97.06 104 SER A C 1
ATOM 826 O O . SER A 1 104 ? 13.453 -1.133 12.664 1.00 97.06 104 SER A O 1
ATOM 828 N N . GLN A 1 105 ? 11.377 -1.579 11.920 1.00 95.12 105 GLN A N 1
ATOM 829 C CA . GLN A 1 105 ? 11.793 -2.369 10.765 1.00 95.12 105 GLN A CA 1
ATOM 830 C C . GLN A 1 105 ? 12.246 -1.512 9.580 1.00 95.12 105 GLN A C 1
ATOM 832 O O . GLN A 1 105 ? 12.833 -2.049 8.648 1.00 95.12 105 GLN A O 1
ATOM 837 N N . VAL A 1 106 ? 11.987 -0.201 9.584 1.00 97.75 106 VAL A N 1
ATOM 838 C CA . VAL A 1 106 ? 12.278 0.665 8.435 1.00 97.75 106 VAL A CA 1
ATOM 839 C C . VAL A 1 106 ? 13.726 1.157 8.477 1.00 97.75 106 VAL A C 1
ATOM 841 O O . VAL A 1 106 ? 14.089 1.997 9.300 1.00 97.75 106 VAL A O 1
ATOM 844 N N . ASP A 1 107 ? 14.550 0.671 7.545 1.00 97.81 107 ASP A N 1
ATOM 845 C CA . ASP A 1 107 ? 15.933 1.121 7.346 1.00 97.81 107 ASP A CA 1
ATOM 846 C C . ASP A 1 107 ? 16.003 2.140 6.195 1.00 97.81 107 ASP A C 1
ATOM 848 O O . ASP A 1 107 ? 16.054 1.786 5.017 1.00 97.81 107 ASP A O 1
ATOM 852 N N . LEU A 1 108 ? 16.042 3.433 6.537 1.00 97.69 108 LEU A N 1
ATOM 853 C CA . LEU A 1 108 ? 16.113 4.526 5.554 1.00 97.69 108 LEU A CA 1
ATOM 854 C C . LEU A 1 108 ? 17.419 4.553 4.744 1.00 97.69 108 LEU A C 1
ATOM 856 O O . LEU A 1 108 ? 17.524 5.335 3.799 1.00 97.69 108 LEU A O 1
ATOM 860 N N . THR A 1 109 ? 18.420 3.747 5.111 1.00 97.38 109 THR A N 1
ATOM 861 C CA . THR A 1 109 ? 19.745 3.741 4.471 1.00 97.38 109 THR A CA 1
ATOM 862 C C . THR A 1 109 ? 19.879 2.698 3.368 1.00 97.38 109 THR A C 1
ATOM 864 O O . THR A 1 109 ? 20.906 2.655 2.686 1.00 97.38 109 THR A O 1
ATOM 867 N N . LYS A 1 110 ? 18.849 1.869 3.158 1.00 95.56 110 LYS A N 1
ATOM 868 C CA . LYS A 1 110 ? 18.850 0.808 2.148 1.00 95.56 110 LYS A CA 1
ATOM 869 C C . LYS A 1 110 ? 17.573 0.847 1.314 1.00 95.56 110 LYS A C 1
ATOM 871 O O . LYS A 1 110 ? 16.486 0.776 1.893 1.00 95.56 110 LYS A O 1
ATOM 876 N N . PRO A 1 111 ? 17.679 0.898 -0.026 1.00 92.69 111 PRO A N 1
ATOM 877 C CA . PRO A 1 111 ? 16.515 0.752 -0.884 1.00 92.69 111 PRO A CA 1
ATOM 878 C C . PRO A 1 111 ? 15.819 -0.587 -0.642 1.00 92.69 111 PRO A C 1
ATOM 880 O O . PRO A 1 111 ? 16.481 -1.599 -0.402 1.00 92.69 111 PRO A O 1
ATOM 883 N N . GLY A 1 112 ? 14.493 -0.596 -0.726 1.00 90.94 112 GLY A N 1
ATOM 884 C CA . GLY A 1 112 ? 13.719 -1.819 -0.560 1.00 90.94 112 GLY A CA 1
ATOM 885 C C . GLY A 1 112 ? 12.328 -1.603 0.014 1.00 90.94 112 GLY A C 1
ATOM 886 O O . GLY A 1 112 ? 11.872 -0.474 0.206 1.00 90.94 112 GLY A O 1
ATOM 887 N N . TYR A 1 113 ? 11.667 -2.728 0.268 1.00 92.00 113 TYR A N 1
ATOM 888 C CA . TYR A 1 113 ? 10.353 -2.799 0.889 1.00 92.00 113 TYR A CA 1
ATOM 889 C C . TYR A 1 113 ? 10.475 -3.055 2.388 1.00 92.00 113 TYR A C 1
ATOM 891 O O . TYR A 1 113 ? 11.201 -3.947 2.824 1.00 92.00 113 TYR A O 1
ATOM 899 N N . TYR A 1 114 ? 9.707 -2.295 3.155 1.00 95.31 114 TYR A N 1
ATOM 900 C CA . TYR A 1 114 ? 9.580 -2.391 4.599 1.00 95.31 114 TYR A CA 1
ATOM 901 C C . TYR A 1 114 ? 8.110 -2.261 4.990 1.00 95.31 114 TYR A C 1
ATOM 903 O O . TYR A 1 114 ? 7.248 -1.944 4.168 1.00 95.31 114 TYR A O 1
ATOM 911 N N . THR A 1 115 ? 7.821 -2.463 6.268 1.00 94.12 115 THR A N 1
ATOM 912 C CA . THR A 1 115 ? 6.475 -2.321 6.820 1.00 94.12 115 THR A CA 1
ATOM 913 C C . THR A 1 115 ? 6.520 -1.541 8.120 1.00 94.12 115 THR A C 1
ATOM 915 O O . THR A 1 115 ? 7.410 -1.746 8.944 1.00 94.12 115 THR A O 1
ATOM 918 N N . VAL A 1 116 ? 5.529 -0.678 8.316 1.00 96.56 116 VAL A N 1
ATOM 919 C CA . VAL A 1 116 ? 5.194 -0.101 9.621 1.00 96.56 116 VAL A CA 1
ATOM 920 C C . VAL A 1 116 ? 4.008 -0.866 10.175 1.00 96.56 116 VAL A C 1
ATOM 922 O O . VAL A 1 116 ? 3.023 -1.040 9.461 1.00 96.56 116 VAL A O 1
ATOM 925 N N . THR A 1 117 ? 4.078 -1.299 11.429 1.00 96.00 117 THR A N 1
ATOM 926 C CA . THR A 1 117 ? 2.959 -1.989 12.081 1.00 96.00 117 THR A CA 1
ATOM 927 C C . THR A 1 117 ? 2.188 -1.008 12.951 1.00 96.00 117 THR A C 1
ATOM 929 O O . THR A 1 117 ? 2.769 -0.286 13.763 1.00 96.00 117 THR A O 1
ATOM 932 N N . VAL A 1 118 ? 0.871 -0.981 12.780 1.00 95.56 118 VAL A N 1
ATOM 933 C CA . VAL A 1 118 ? -0.052 -0.172 13.574 1.00 95.56 118 VAL A CA 1
ATOM 934 C C . VAL A 1 118 ? -0.853 -1.106 14.467 1.00 95.56 118 VAL A C 1
ATOM 936 O O . VAL A 1 118 ? -1.417 -2.083 13.983 1.00 95.56 118 VAL A O 1
ATOM 939 N N . HIS A 1 119 ? -0.921 -0.784 15.756 1.00 96.75 119 HIS A N 1
ATOM 940 C CA . HIS A 1 119 ? -1.830 -1.416 16.704 1.00 96.75 119 HIS A CA 1
ATOM 941 C C . HIS A 1 119 ? -2.776 -0.364 17.262 1.00 96.75 119 HIS A C 1
ATOM 943 O O . HIS A 1 119 ? -2.346 0.678 17.771 1.00 96.75 119 HIS A O 1
ATOM 949 N N . LEU A 1 120 ? -4.063 -0.653 17.175 1.00 96.94 120 LEU A N 1
ATOM 950 C CA . LEU A 1 120 ? -5.142 0.180 17.665 1.00 96.94 120 LEU A CA 1
ATOM 951 C C . LEU A 1 120 ? -5.786 -0.451 18.897 1.00 96.94 120 LEU A C 1
ATOM 953 O O . LEU A 1 120 ? -5.710 -1.656 19.133 1.00 96.94 120 LEU A O 1
ATOM 957 N N . GLN A 1 121 ? -6.434 0.389 19.692 1.00 97.31 121 GLN A N 1
ATOM 958 C CA . GLN A 1 121 ? -7.180 -0.031 20.867 1.00 97.31 121 GLN A CA 1
ATOM 959 C C . GLN A 1 121 ? -8.397 0.861 21.081 1.00 97.31 121 GLN A C 1
ATOM 961 O O . GLN A 1 121 ? -8.392 2.050 20.746 1.00 97.31 121 GLN A O 1
ATOM 966 N N . ILE A 1 122 ? -9.412 0.296 21.721 1.00 98.06 122 ILE A N 1
ATOM 967 C CA . ILE A 1 122 ? -10.482 1.076 22.334 1.00 98.06 122 ILE A CA 1
ATOM 968 C C . ILE A 1 122 ? -9.952 1.585 23.682 1.00 98.06 122 ILE A C 1
ATOM 970 O O . ILE A 1 122 ? -9.469 0.781 24.482 1.00 98.06 122 ILE A O 1
ATOM 974 N N . PRO A 1 123 ? -9.962 2.904 23.934 1.00 97.31 123 PRO A N 1
ATOM 975 C CA . PRO A 1 123 ? -9.482 3.451 25.191 1.00 97.31 123 PRO A CA 1
ATOM 976 C C . PRO A 1 123 ? -10.513 3.255 26.311 1.00 97.31 123 PRO A C 1
ATOM 978 O O . PRO A 1 123 ? -11.718 3.158 26.074 1.00 97.31 123 PRO A O 1
ATOM 981 N N . GLU A 1 124 ? -10.041 3.281 27.554 1.00 95.88 124 GLU A N 1
ATOM 982 C CA . GLU A 1 124 ? -10.903 3.429 28.731 1.00 95.88 124 GLU A CA 1
ATOM 983 C C . GLU A 1 124 ? -11.764 4.709 28.627 1.00 95.88 124 GLU A C 1
ATOM 985 O O . GLU A 1 124 ? -11.275 5.740 28.147 1.00 95.88 124 GLU A O 1
ATOM 990 N N . PRO A 1 125 ? -13.021 4.694 29.107 1.00 95.00 125 PRO A N 1
ATOM 991 C CA . PRO A 1 125 ? -13.696 3.584 29.790 1.00 95.00 125 PRO A CA 1
ATOM 992 C C . PRO A 1 125 ? -14.450 2.628 28.843 1.00 95.00 125 PRO A C 1
ATOM 994 O O . PRO A 1 125 ? -15.230 1.808 29.305 1.00 95.00 125 PRO A O 1
ATOM 997 N N . PHE A 1 126 ? -14.293 2.759 27.523 1.00 96.38 126 PHE A N 1
ATOM 998 C CA . PHE A 1 126 ? -15.143 2.063 26.544 1.00 96.38 126 PHE A CA 1
ATOM 999 C C . PHE A 1 126 ? -14.737 0.604 26.297 1.00 96.38 126 PHE A C 1
ATOM 1001 O O . PHE A 1 126 ? -15.486 -0.166 25.706 1.00 96.38 126 PHE A O 1
ATOM 1008 N N . ASN A 1 127 ? -13.547 0.204 26.726 1.00 94.00 127 ASN A N 1
ATOM 1009 C CA . ASN A 1 127 ? -12.973 -1.116 26.467 1.00 94.00 127 ASN A CA 1
ATOM 1010 C C . ASN A 1 127 ? -13.625 -2.264 27.260 1.00 94.00 127 ASN A C 1
ATOM 1012 O O . ASN A 1 127 ? -13.304 -3.421 26.992 1.00 94.00 127 ASN A O 1
ATOM 1016 N N . SER A 1 128 ? -14.517 -1.979 28.217 1.00 95.06 128 SER A N 1
ATOM 1017 C CA . SER A 1 128 ? -15.394 -3.003 28.802 1.00 95.06 128 SER A CA 1
ATOM 1018 C C . SER A 1 128 ? -16.575 -3.341 27.898 1.00 95.06 128 SER A C 1
ATOM 1020 O O . SER A 1 128 ? -17.045 -4.476 27.906 1.00 95.06 128 SER A O 1
ATOM 1022 N N . ASP A 1 129 ? -17.036 -2.355 27.129 1.00 96.44 129 ASP A N 1
ATOM 1023 C CA . ASP A 1 129 ? -18.305 -2.406 26.405 1.00 96.44 129 ASP A CA 1
ATOM 1024 C C . ASP A 1 129 ? -18.095 -2.716 24.919 1.00 96.44 129 ASP A C 1
ATOM 1026 O O . ASP A 1 129 ? -19.004 -3.216 24.262 1.00 96.44 129 ASP A O 1
ATOM 1030 N N . TYR A 1 130 ? -16.891 -2.462 24.396 1.00 97.56 130 TYR A N 1
ATOM 1031 C CA . TYR A 1 130 ? -16.537 -2.635 22.990 1.00 97.56 130 TYR A CA 1
ATOM 1032 C C . TYR A 1 130 ? -15.223 -3.406 22.815 1.00 97.56 130 TYR A C 1
ATOM 1034 O O . TYR A 1 130 ? -14.299 -3.296 23.624 1.00 97.56 130 TYR A O 1
ATOM 1042 N N . VAL A 1 131 ? -15.109 -4.124 21.697 1.00 97.31 131 VAL A N 1
ATOM 1043 C CA . VAL A 1 131 ? -13.889 -4.817 21.257 1.00 97.31 131 VAL A CA 1
ATOM 1044 C C . VAL A 1 131 ? -13.642 -4.575 19.764 1.00 97.31 131 VAL A C 1
ATOM 1046 O O . VAL A 1 131 ? -14.589 -4.456 18.989 1.00 97.31 131 VAL A O 1
ATOM 1049 N N . LEU A 1 132 ? -12.374 -4.478 19.353 1.00 96.88 132 LEU A N 1
ATOM 1050 C CA . LEU A 1 132 ? -11.998 -4.362 17.940 1.00 96.88 132 LEU A CA 1
ATOM 1051 C C . LEU A 1 132 ? -11.880 -5.741 17.299 1.00 96.88 132 LEU A C 1
ATOM 1053 O O . LEU A 1 132 ? -11.338 -6.660 17.910 1.00 96.88 132 LEU A O 1
ATOM 1057 N N . ASP A 1 133 ? -12.326 -5.851 16.053 1.00 95.19 133 ASP A N 1
ATOM 1058 C CA . ASP A 1 133 ? -11.998 -6.986 15.200 1.00 95.19 133 ASP A CA 1
ATOM 1059 C C . ASP A 1 133 ? -10.484 -7.039 14.938 1.00 95.19 133 ASP A C 1
ATOM 1061 O O . ASP A 1 133 ? -9.841 -6.007 14.710 1.00 95.19 133 ASP A O 1
ATOM 1065 N N . GLU A 1 134 ? -9.912 -8.245 14.955 1.00 91.44 134 GLU A N 1
ATOM 1066 C CA . GLU A 1 134 ? -8.479 -8.466 14.740 1.00 91.44 134 GLU A CA 1
ATOM 1067 C C . GLU A 1 134 ? -7.999 -7.876 13.404 1.00 91.44 134 GLU A C 1
ATOM 1069 O O . GLU A 1 134 ? -6.881 -7.361 13.337 1.00 91.44 134 GLU A O 1
ATOM 1074 N N . SER A 1 135 ? -8.847 -7.876 12.364 1.00 87.88 135 SER A N 1
ATOM 1075 C CA . SER A 1 135 ? -8.492 -7.374 11.032 1.00 87.88 135 SER A CA 1
ATOM 1076 C C . SER A 1 135 ? -8.262 -5.863 10.988 1.00 87.88 135 SER A C 1
ATOM 1078 O O . SER A 1 135 ? -7.551 -5.379 10.108 1.00 87.88 135 SER A O 1
ATOM 1080 N N . ILE A 1 136 ? -8.856 -5.105 11.917 1.00 91.31 136 ILE A N 1
ATOM 1081 C CA . ILE A 1 136 ? -8.676 -3.649 12.020 1.00 91.31 136 ILE A CA 1
ATOM 1082 C C . ILE A 1 136 ? -7.868 -3.237 13.253 1.00 91.31 136 ILE A C 1
ATOM 1084 O O . ILE A 1 136 ? -7.376 -2.110 13.314 1.00 91.31 136 ILE A O 1
ATOM 1088 N N . GLN A 1 137 ? -7.708 -4.134 14.228 1.00 94.81 137 GLN A N 1
ATOM 1089 C CA . GLN A 1 137 ? -6.928 -3.888 15.435 1.00 94.8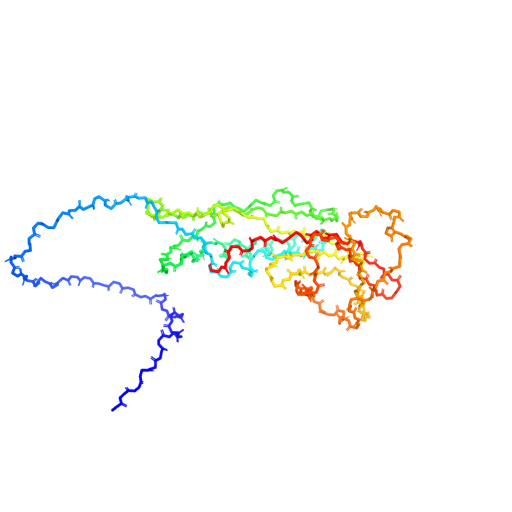1 137 GLN A CA 1
ATOM 1090 C C . GLN A 1 137 ? -5.433 -3.795 15.132 1.00 94.81 137 GLN A C 1
ATOM 1092 O O . GLN A 1 137 ? -4.742 -2.952 15.707 1.00 94.81 137 GLN A O 1
ATOM 1097 N N . GLN A 1 138 ? -4.931 -4.648 14.239 1.00 93.75 138 GLN A N 1
ATOM 1098 C CA . GLN A 1 138 ? -3.534 -4.652 13.833 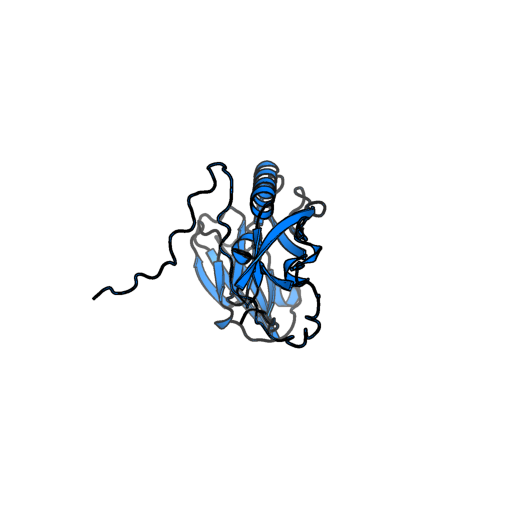1.00 93.75 138 GLN A CA 1
ATOM 1099 C C . GLN A 1 138 ? -3.419 -4.753 12.317 1.00 93.75 138 GLN A C 1
ATOM 1101 O O . GLN A 1 138 ? -3.936 -5.678 11.701 1.00 93.75 138 GLN A O 1
ATOM 1106 N N . PHE A 1 139 ? -2.672 -3.832 11.718 1.00 91.56 139 PHE A N 1
ATOM 1107 C CA . PHE A 1 139 ? -2.402 -3.851 10.284 1.00 91.56 139 PHE A CA 1
ATOM 1108 C C . PHE A 1 139 ? -1.015 -3.292 9.973 1.00 91.56 139 PHE A C 1
ATOM 1110 O O . PHE A 1 139 ? -0.361 -2.665 10.812 1.00 91.56 139 PHE A O 1
ATOM 1117 N N . SER A 1 140 ? -0.557 -3.532 8.747 1.00 91.88 140 SER A N 1
ATOM 1118 C CA . SER A 1 140 ? 0.742 -3.073 8.265 1.00 91.88 140 SER A CA 1
ATOM 1119 C C . SER A 1 140 ? 0.581 -2.072 7.132 1.00 91.88 140 SER A C 1
ATOM 1121 O O . SER A 1 140 ? -0.202 -2.282 6.212 1.00 91.88 140 SER A O 1
ATOM 1123 N N . ILE A 1 141 ? 1.363 -0.998 7.185 1.00 93.06 141 ILE A N 1
ATOM 1124 C CA . ILE A 1 141 ? 1.461 -0.001 6.122 1.00 93.06 141 ILE A CA 1
ATOM 1125 C C . ILE A 1 141 ? 2.753 -0.272 5.340 1.00 93.06 141 ILE A C 1
ATOM 1127 O O . ILE A 1 141 ? 3.833 -0.262 5.947 1.00 93.06 141 ILE A O 1
ATOM 1131 N N . PRO A 1 142 ? 2.688 -0.508 4.017 1.00 93.31 142 PRO A N 1
ATOM 1132 C CA . PRO A 1 142 ? 3.876 -0.775 3.220 1.00 93.31 142 PRO A CA 1
ATOM 1133 C C . PRO A 1 142 ? 4.701 0.499 3.022 1.00 93.31 142 PRO A C 1
ATOM 1135 O O . PRO A 1 142 ? 4.184 1.551 2.645 1.00 93.31 142 PRO A O 1
ATOM 1138 N N . ILE A 1 143 ? 6.008 0.405 3.247 1.00 94.88 143 ILE A N 1
ATOM 1139 C CA . ILE A 1 143 ? 6.968 1.488 3.036 1.00 94.88 143 ILE A CA 1
ATOM 1140 C C . ILE A 1 143 ? 7.955 1.061 1.972 1.00 94.88 143 ILE A C 1
ATOM 1142 O O . ILE A 1 143 ? 8.543 -0.013 2.055 1.00 94.88 143 ILE A O 1
ATOM 1146 N N . CYS A 1 144 ? 8.187 1.929 1.001 1.00 94.00 144 CYS A N 1
ATOM 1147 C CA . CYS A 1 144 ? 9.255 1.746 0.039 1.00 94.00 144 CYS A CA 1
ATOM 1148 C C . CYS A 1 144 ? 10.311 2.831 0.198 1.00 94.00 144 CYS A C 1
ATOM 1150 O O . CYS A 1 144 ? 10.005 4.025 0.192 1.00 94.00 144 CYS A O 1
ATOM 1152 N N . ILE A 1 145 ? 11.562 2.400 0.342 1.00 95.00 145 ILE A N 1
ATOM 1153 C CA . ILE A 1 145 ? 12.724 3.281 0.296 1.00 95.00 145 ILE A CA 1
ATOM 1154 C C . ILE A 1 145 ? 13.263 3.236 -1.131 1.00 95.00 145 ILE A C 1
ATOM 1156 O O . ILE A 1 145 ? 13.746 2.198 -1.586 1.00 95.00 145 ILE A O 1
ATOM 1160 N N . ALA A 1 146 ? 13.117 4.347 -1.847 1.00 92.81 146 ALA A N 1
ATOM 1161 C CA . ALA A 1 146 ? 13.464 4.471 -3.258 1.00 92.81 146 ALA A CA 1
ATOM 1162 C C . ALA A 1 146 ? 14.909 4.960 -3.434 1.00 92.81 146 ALA A C 1
ATOM 1164 O O . ALA A 1 146 ? 15.329 5.918 -2.779 1.00 92.81 146 ALA A O 1
ATOM 1165 N N . ASP A 1 147 ? 15.656 4.332 -4.343 1.00 90.62 147 ASP A N 1
ATOM 1166 C CA . ASP A 1 147 ? 16.961 4.821 -4.785 1.00 90.62 147 ASP A CA 1
ATOM 1167 C C . ASP A 1 147 ? 16.745 5.986 -5.767 1.00 90.62 147 ASP A C 1
ATOM 1169 O O . ASP A 1 147 ? 16.250 5.767 -6.872 1.00 90.62 147 ASP A O 1
ATOM 1173 N N . PRO A 1 148 ? 17.136 7.228 -5.429 1.00 88.31 148 PRO A N 1
ATOM 1174 C CA . PRO A 1 148 ? 16.906 8.378 -6.301 1.00 88.31 148 PRO A CA 1
ATOM 1175 C C . PRO A 1 148 ? 17.626 8.295 -7.657 1.00 88.31 148 PRO A C 1
ATOM 1177 O O . PRO A 1 148 ? 17.333 9.103 -8.538 1.00 88.31 148 PRO A O 1
ATOM 1180 N N . GLN A 1 149 ? 18.591 7.384 -7.822 1.00 87.25 149 GLN A N 1
ATOM 1181 C CA . GLN A 1 149 ? 19.336 7.197 -9.070 1.00 87.25 149 GLN A CA 1
ATOM 1182 C C . GLN A 1 149 ? 18.668 6.218 -10.043 1.00 87.25 149 GLN A C 1
ATOM 1184 O O . GLN A 1 149 ? 19.126 6.090 -11.178 1.00 87.25 149 GLN A O 1
ATOM 1189 N N . GLN A 1 150 ? 17.613 5.521 -9.624 1.00 87.31 150 GLN A N 1
ATOM 1190 C CA . GLN A 1 150 ? 16.947 4.501 -10.426 1.00 87.31 150 GLN A CA 1
ATOM 1191 C C . GLN A 1 150 ? 15.457 4.806 -10.542 1.00 87.31 150 GLN A C 1
ATOM 1193 O O . GLN A 1 150 ? 14.863 5.417 -9.659 1.00 87.31 150 GLN A O 1
ATOM 1198 N N . LEU A 1 151 ? 14.840 4.347 -11.632 1.00 89.44 151 LEU A N 1
ATOM 1199 C CA . LEU A 1 151 ? 13.387 4.297 -11.692 1.00 89.44 151 LEU A CA 1
ATOM 1200 C C . LEU A 1 151 ? 12.952 3.145 -10.788 1.00 89.44 151 LEU A C 1
ATOM 1202 O O . LEU A 1 151 ? 13.355 2.004 -11.004 1.00 89.44 151 LEU A O 1
ATOM 1206 N N . AS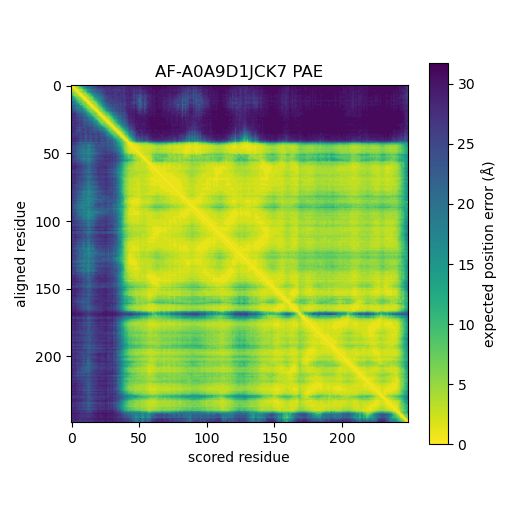N A 1 152 ? 12.158 3.425 -9.764 1.00 90.44 152 ASN A N 1
ATOM 1207 C CA . ASN A 1 152 ? 11.655 2.373 -8.889 1.00 90.44 152 ASN A CA 1
ATOM 1208 C C . ASN A 1 152 ? 10.144 2.269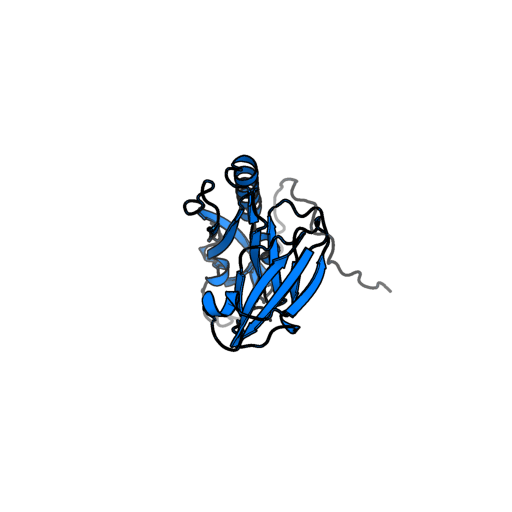 -8.994 1.00 90.44 152 ASN A C 1
ATOM 1210 O O . ASN A 1 152 ? 9.475 3.294 -8.993 1.00 90.44 152 ASN A O 1
ATOM 1214 N N . LEU A 1 153 ? 9.617 1.049 -9.023 1.00 93.12 153 LEU A N 1
ATOM 1215 C CA . LEU A 1 153 ? 8.187 0.761 -9.020 1.00 93.12 153 LEU A CA 1
ATOM 1216 C C . LEU A 1 153 ? 7.843 -0.017 -7.756 1.00 93.12 153 LEU A C 1
ATOM 1218 O O . LEU A 1 153 ? 8.519 -0.993 -7.428 1.00 93.12 153 LEU A O 1
ATOM 1222 N N . PHE A 1 154 ? 6.788 0.408 -7.065 1.00 92.75 154 PHE A N 1
ATOM 1223 C CA . PHE A 1 154 ? 6.334 -0.235 -5.844 1.00 92.75 154 PHE A CA 1
ATOM 1224 C C . PHE A 1 154 ? 4.813 -0.354 -5.789 1.00 92.75 154 PHE A C 1
ATOM 1226 O O . PHE A 1 154 ? 4.090 0.559 -6.180 1.00 92.75 154 PHE A O 1
ATOM 1233 N N . VAL A 1 155 ? 4.339 -1.465 -5.231 1.00 91.81 155 VAL A N 1
ATOM 1234 C CA . VAL A 1 155 ? 2.945 -1.643 -4.803 1.00 91.81 155 VAL A CA 1
ATOM 1235 C C . VAL A 1 155 ? 2.779 -0.981 -3.438 1.00 91.81 155 VAL A C 1
ATOM 1237 O O . VAL A 1 155 ? 3.516 -1.301 -2.505 1.00 91.81 155 VAL A O 1
ATOM 1240 N N . ILE A 1 156 ? 1.824 -0.061 -3.322 1.00 90.12 156 ILE A N 1
ATOM 1241 C CA . ILE A 1 156 ? 1.518 0.652 -2.072 1.00 90.12 156 ILE A CA 1
ATOM 1242 C C . ILE A 1 156 ? 0.133 0.342 -1.522 1.00 90.12 156 ILE A C 1
ATOM 1244 O O . ILE A 1 156 ? -0.153 0.697 -0.387 1.00 90.12 156 ILE A O 1
ATOM 1248 N N . GLY A 1 157 ? -0.737 -0.315 -2.269 1.00 87.31 157 GLY A N 1
ATOM 1249 C CA . GLY A 1 157 ? -2.055 -0.658 -1.762 1.00 87.31 157 GLY A CA 1
ATOM 1250 C C . GLY A 1 157 ? -2.686 -1.742 -2.599 1.00 87.31 157 GLY A C 1
ATOM 1251 O O . GLY A 1 157 ? -2.430 -1.840 -3.796 1.00 87.31 157 GLY A O 1
ATOM 1252 N N . THR A 1 158 ? -3.494 -2.553 -1.941 1.00 84.25 158 THR A N 1
ATOM 1253 C CA . THR A 1 158 ? -4.354 -3.545 -2.570 1.00 84.25 158 THR A CA 1
ATOM 1254 C C . THR A 1 158 ? -5.681 -3.466 -1.849 1.00 84.25 158 THR A C 1
ATOM 1256 O O . THR A 1 158 ? -5.705 -3.564 -0.621 1.00 84.25 158 THR A O 1
ATOM 1259 N N . ASP A 1 159 ? -6.751 -3.273 -2.598 1.00 79.50 159 ASP A N 1
ATOM 1260 C CA . ASP A 1 159 ? -8.115 -3.301 -2.097 1.00 79.50 159 ASP A CA 1
ATOM 1261 C C . ASP A 1 159 ? -9.002 -4.093 -3.069 1.00 79.50 159 ASP A C 1
ATOM 1263 O O . ASP A 1 159 ? -8.528 -4.740 -4.011 1.00 79.50 159 ASP A O 1
ATOM 1267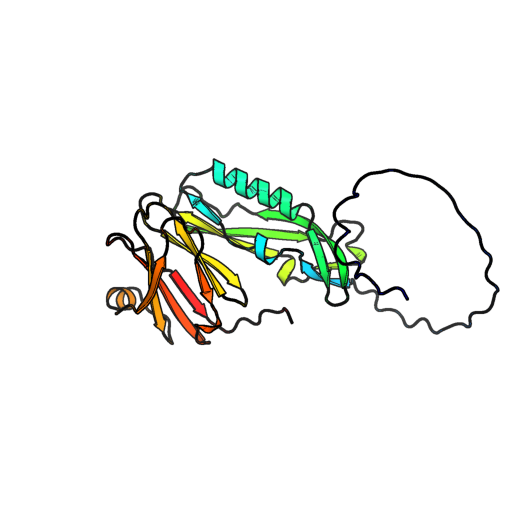 N N . LYS A 1 160 ? -10.311 -4.084 -2.819 1.00 77.81 160 LYS A N 1
ATOM 1268 C CA . LYS A 1 160 ? -11.283 -4.773 -3.673 1.00 77.81 160 LYS A CA 1
ATOM 1269 C C . LYS A 1 160 ? -11.355 -4.214 -5.094 1.00 77.81 160 LYS A C 1
ATOM 1271 O O . LYS A 1 160 ? -11.730 -4.943 -6.014 1.00 77.81 160 LYS A O 1
ATOM 1276 N N . ASP A 1 161 ? -11.010 -2.944 -5.265 1.00 81.75 161 ASP A N 1
ATOM 1277 C CA . ASP A 1 161 ? -11.133 -2.230 -6.527 1.00 81.75 161 ASP A CA 1
ATOM 1278 C C . ASP A 1 161 ? -9.844 -2.357 -7.347 1.00 81.75 161 ASP A C 1
ATOM 1280 O O . ASP A 1 161 ? -9.896 -2.360 -8.580 1.00 81.75 161 ASP A O 1
ATOM 1284 N N . GLY A 1 162 ? -8.686 -2.534 -6.702 1.00 86.19 162 GLY A N 1
ATOM 1285 C CA . GLY A 1 162 ? -7.444 -2.661 -7.444 1.00 86.19 162 GLY A CA 1
ATOM 1286 C C . GLY A 1 162 ? -6.148 -2.794 -6.660 1.00 86.19 162 GLY A C 1
ATOM 1287 O O . GLY A 1 162 ? -6.092 -3.018 -5.452 1.00 86.19 162 GLY A O 1
ATOM 1288 N N . ILE A 1 163 ? -5.072 -2.635 -7.425 1.00 90.44 163 ILE A N 1
ATOM 1289 C CA . ILE A 1 163 ? -3.696 -2.528 -6.951 1.00 90.44 163 ILE A CA 1
ATOM 1290 C C . ILE A 1 163 ? -3.225 -1.108 -7.236 1.00 90.44 163 ILE A C 1
ATOM 1292 O O . ILE A 1 163 ? -3.248 -0.663 -8.385 1.00 90.44 163 ILE A O 1
ATOM 1296 N N . ASP A 1 164 ? -2.735 -0.422 -6.213 1.00 91.81 164 ASP A N 1
ATOM 1297 C CA . ASP A 1 164 ? -2.123 0.891 -6.345 1.00 91.81 164 ASP A CA 1
ATOM 1298 C C . ASP A 1 164 ? -0.608 0.767 -6.474 1.00 91.81 164 ASP A C 1
ATOM 1300 O O . ASP A 1 164 ? 0.089 0.273 -5.579 1.00 91.81 164 ASP A O 1
ATOM 1304 N N . LEU A 1 165 ? -0.095 1.282 -7.586 1.00 93.38 165 LEU A N 1
ATOM 1305 C CA . LEU A 1 165 ? 1.324 1.395 -7.874 1.00 93.38 165 LEU A CA 1
ATOM 1306 C C . LEU A 1 165 ? 1.794 2.835 -7.679 1.00 93.38 165 LEU A C 1
ATOM 1308 O O . LEU A 1 165 ? 1.119 3.777 -8.083 1.00 93.38 165 LEU A O 1
ATOM 1312 N N . THR A 1 166 ? 2.990 3.002 -7.127 1.00 92.06 166 THR A N 1
ATOM 1313 C CA . THR A 1 166 ? 3.725 4.273 -7.066 1.00 92.06 166 THR A CA 1
ATOM 1314 C C . THR A 1 166 ? 5.118 4.075 -7.639 1.00 92.06 166 THR A C 1
ATOM 1316 O O . THR A 1 166 ? 5.641 2.959 -7.667 1.00 92.06 166 THR A O 1
ATOM 1319 N N . TRP A 1 167 ? 5.766 5.164 -8.033 1.00 90.31 167 TRP A N 1
ATOM 1320 C CA . TRP A 1 167 ? 7.145 5.116 -8.498 1.00 90.31 167 TRP A CA 1
ATOM 1321 C C . TRP A 1 167 ? 7.983 6.276 -7.980 1.00 90.31 167 TRP A C 1
ATOM 1323 O O . TRP A 1 167 ? 7.476 7.357 -7.682 1.00 90.31 167 TRP A O 1
ATOM 1333 N N . GLY A 1 168 ? 9.277 6.001 -7.832 1.00 80.00 168 GLY A N 1
ATOM 1334 C CA . GLY A 1 168 ? 10.270 6.944 -7.334 1.00 80.00 168 GLY A CA 1
ATOM 1335 C C . GLY A 1 168 ? 11.002 7.608 -8.483 1.00 80.00 168 GLY A C 1
ATOM 1336 O O . GLY A 1 168 ? 11.389 6.911 -9.410 1.00 80.00 168 GLY A O 1
ATOM 1337 N N . ASN A 1 169 ? 11.142 8.934 -8.370 1.00 70.94 169 ASN A N 1
ATOM 1338 C CA . ASN A 1 169 ? 11.988 9.897 -9.091 1.00 70.94 169 ASN A CA 1
ATOM 1339 C C . ASN A 1 169 ? 12.386 9.680 -10.575 1.00 70.94 169 ASN A C 1
ATOM 1341 O O . ASN A 1 169 ? 12.630 8.597 -11.086 1.00 70.94 169 ASN A O 1
ATOM 1345 N N . SER A 1 170 ? 12.599 10.826 -11.232 1.00 59.38 170 SER A N 1
ATOM 1346 C CA . SER A 1 170 ? 13.385 11.008 -12.469 1.00 59.38 170 SER A CA 1
ATOM 1347 C C . SER A 1 170 ? 12.757 10.592 -13.803 1.00 59.38 170 SER A C 1
ATOM 1349 O O . SER A 1 170 ? 13.451 10.611 -14.820 1.00 59.38 170 SER A O 1
ATOM 1351 N N . ALA A 1 171 ? 11.458 10.299 -13.871 1.00 66.75 171 ALA A N 1
ATOM 1352 C CA . ALA A 1 171 ? 10.785 10.314 -15.167 1.00 66.75 171 ALA A CA 1
ATOM 1353 C C . ALA A 1 171 ? 10.613 11.777 -15.611 1.00 66.75 171 ALA A C 1
ATOM 1355 O O . ALA A 1 171 ? 9.884 12.540 -14.985 1.00 66.75 171 ALA A O 1
ATOM 1356 N N . THR A 1 172 ? 11.322 12.202 -16.656 1.00 76.25 172 THR A N 1
ATOM 1357 C CA . THR A 1 172 ? 11.070 13.493 -17.329 1.00 76.25 172 THR A CA 1
ATOM 1358 C C . THR A 1 172 ? 10.176 13.329 -18.551 1.00 76.25 172 THR A C 1
ATOM 1360 O O . THR A 1 172 ? 9.658 14.312 -19.070 1.00 76.25 172 THR A O 1
ATOM 1363 N N . GLU A 1 173 ? 9.994 12.087 -18.990 1.00 86.56 173 GLU A N 1
ATOM 1364 C CA . GLU A 1 173 ? 9.197 11.699 -20.143 1.00 86.56 173 GLU A CA 1
ATOM 1365 C C . GLU A 1 173 ? 8.016 10.830 -19.697 1.00 86.56 173 GLU A C 1
ATOM 1367 O O . GLU A 1 173 ? 8.024 10.297 -18.581 1.00 86.56 173 GLU A O 1
ATOM 1372 N N . PRO A 1 174 ? 6.980 10.694 -20.539 1.00 92.12 174 PRO A N 1
ATOM 1373 C CA . PRO A 1 174 ? 5.865 9.809 -20.251 1.00 92.12 174 PRO A CA 1
ATOM 1374 C C . PRO A 1 174 ? 6.313 8.366 -20.014 1.00 92.12 174 PRO A C 1
ATOM 1376 O O . PRO A 1 174 ? 7.180 7.834 -20.706 1.00 92.12 174 PRO A O 1
ATOM 1379 N N . LEU A 1 175 ? 5.668 7.731 -19.044 1.00 93.81 175 LEU A N 1
ATOM 1380 C CA . LEU A 1 175 ? 5.932 6.360 -18.641 1.00 93.81 175 LEU A CA 1
ATOM 1381 C C . LEU A 1 175 ? 5.023 5.385 -19.402 1.00 93.81 175 LEU A C 1
ATOM 1383 O O . LEU A 1 175 ? 3.874 5.699 -19.739 1.00 93.81 175 LEU A O 1
ATOM 1387 N N . THR A 1 176 ? 5.532 4.177 -19.628 1.00 96.00 176 THR A N 1
ATOM 1388 C CA . THR A 1 176 ? 4.749 3.028 -20.103 1.00 96.00 176 THR A CA 1
ATOM 1389 C C . THR A 1 176 ? 4.809 1.921 -19.059 1.00 96.00 176 THR A C 1
ATOM 1391 O O . THR A 1 176 ? 5.894 1.546 -18.622 1.00 96.00 176 THR A O 1
ATOM 1394 N N . LEU A 1 177 ? 3.646 1.422 -18.647 1.00 96.38 177 LEU A N 1
ATOM 1395 C CA . LEU A 1 177 ? 3.507 0.292 -17.738 1.00 96.38 177 LEU A CA 1
ATOM 1396 C C . LEU A 1 177 ? 3.343 -0.988 -18.550 1.00 96.38 177 LEU A C 1
ATOM 1398 O O . LEU A 1 177 ? 2.399 -1.124 -19.334 1.00 96.38 177 LEU A O 1
ATOM 1402 N N . TYR A 1 178 ? 4.254 -1.922 -18.324 1.00 97.38 178 TYR A N 1
ATOM 1403 C CA . TYR A 1 178 ? 4.246 -3.247 -18.917 1.00 97.38 178 TYR A CA 1
ATOM 1404 C C . TYR A 1 178 ? 3.785 -4.286 -17.908 1.00 97.38 178 TYR A C 1
ATOM 1406 O O . TYR A 1 178 ? 3.974 -4.111 -16.702 1.00 97.38 178 TYR A O 1
ATOM 1414 N N . PHE A 1 179 ? 3.214 -5.380 -18.410 1.00 97.25 179 PHE A N 1
ATOM 1415 C CA . PHE A 1 179 ? 2.793 -6.494 -17.579 1.00 97.25 179 PHE A CA 1
ATOM 1416 C C . PHE A 1 179 ? 2.962 -7.869 -18.230 1.00 97.25 179 PHE A C 1
ATOM 1418 O O . PHE A 1 179 ? 2.975 -8.015 -19.459 1.00 97.25 179 PHE A O 1
ATOM 1425 N N . ILE A 1 180 ? 3.040 -8.877 -17.366 1.00 97.44 180 ILE A N 1
ATOM 1426 C CA . ILE A 1 180 ? 2.836 -10.288 -17.687 1.00 97.44 180 ILE A CA 1
ATOM 1427 C C . ILE A 1 180 ? 1.724 -10.816 -16.789 1.00 97.44 180 ILE A C 1
ATOM 1429 O O . ILE A 1 180 ? 1.723 -10.564 -15.587 1.00 97.44 180 ILE A O 1
ATOM 1433 N N . ASP A 1 181 ? 0.817 -11.569 -17.399 1.00 96.00 181 ASP A N 1
ATOM 1434 C CA . ASP A 1 181 ? -0.184 -12.399 -16.742 1.00 96.00 181 ASP A CA 1
ATOM 1435 C C . ASP A 1 181 ? 0.243 -13.867 -16.907 1.00 96.00 181 ASP A C 1
ATOM 1437 O O . ASP A 1 181 ? 0.473 -14.324 -18.033 1.00 96.00 181 ASP A O 1
ATOM 1441 N N . SER A 1 182 ? 0.399 -14.590 -15.798 1.00 95.94 182 SER A N 1
ATOM 1442 C CA . SER A 1 182 ? 0.839 -15.982 -15.788 1.00 95.94 182 SER A CA 1
ATOM 1443 C C . SER A 1 182 ? 0.009 -16.833 -14.823 1.00 95.94 182 SER A C 1
ATOM 1445 O O . SER A 1 182 ? -0.188 -16.436 -13.682 1.00 95.94 182 SER A O 1
ATOM 1447 N N . PRO A 1 183 ? -0.389 -18.065 -15.187 1.00 95.38 183 PRO A N 1
ATOM 1448 C CA . PRO A 1 183 ? -1.073 -18.973 -14.261 1.00 95.38 183 PRO A CA 1
ATOM 1449 C C . PRO A 1 183 ? -0.147 -19.555 -13.173 1.00 95.38 183 PRO A C 1
ATOM 1451 O O . PRO A 1 183 ? -0.594 -20.326 -12.329 1.00 95.38 183 PRO A O 1
ATOM 1454 N N . THR A 1 184 ? 1.159 -19.268 -13.221 1.00 94.81 184 THR A N 1
ATOM 1455 C CA . THR A 1 184 ? 2.160 -19.771 -12.268 1.00 94.81 184 THR A CA 1
ATOM 1456 C C . THR A 1 184 ? 3.266 -18.755 -12.017 1.00 94.81 184 THR A C 1
ATOM 1458 O O . THR A 1 184 ? 3.587 -17.956 -12.899 1.00 94.81 184 THR A O 1
ATOM 1461 N N . VAL A 1 185 ? 3.927 -18.856 -10.862 1.00 95.38 185 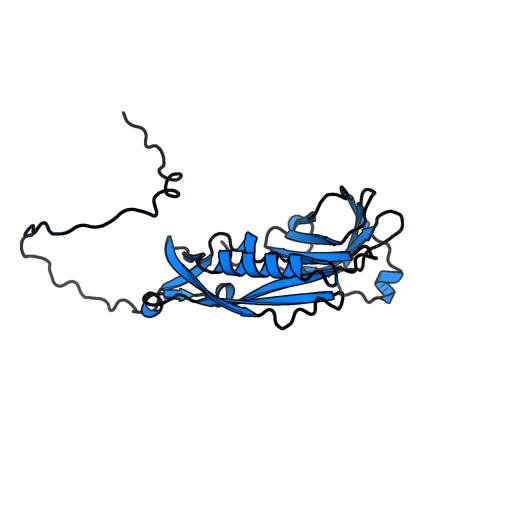VAL A N 1
ATOM 1462 C CA . VAL A 1 185 ? 5.064 -17.994 -10.510 1.00 95.38 185 VAL A CA 1
ATOM 1463 C C . VAL A 1 185 ? 6.207 -18.208 -11.505 1.00 95.38 185 VAL A C 1
ATOM 1465 O O . VAL A 1 185 ? 6.612 -19.340 -11.775 1.00 95.38 185 VAL A O 1
ATOM 1468 N N . LEU A 1 186 ? 6.719 -17.109 -12.052 1.00 95.56 186 LEU A N 1
ATOM 1469 C CA . LEU A 1 186 ? 7.838 -17.062 -12.985 1.00 95.56 186 LEU A CA 1
ATOM 1470 C C . LEU A 1 186 ? 9.161 -16.850 -12.246 1.00 95.56 186 LEU A C 1
ATOM 1472 O O . LEU A 1 186 ? 9.218 -16.167 -11.224 1.00 95.56 186 LEU A O 1
ATOM 1476 N N . THR A 1 187 ? 10.236 -17.422 -12.784 1.00 95.31 187 THR A N 1
ATOM 1477 C CA . THR A 1 187 ? 11.602 -17.172 -12.304 1.00 95.31 187 THR A CA 1
ATOM 1478 C C . THR A 1 187 ? 12.199 -15.928 -12.965 1.00 95.31 187 THR A C 1
ATOM 1480 O O . THR A 1 187 ? 11.753 -15.509 -14.035 1.00 95.31 187 THR A O 1
ATOM 1483 N N . ASP A 1 188 ? 13.270 -15.379 -12.390 1.00 92.69 188 ASP A N 1
ATOM 1484 C CA . ASP A 1 188 ? 13.976 -14.223 -12.964 1.00 92.69 188 ASP A CA 1
ATOM 1485 C C . ASP A 1 188 ? 14.473 -14.476 -14.401 1.00 92.69 188 ASP A C 1
ATOM 1487 O O . ASP A 1 188 ? 14.416 -13.586 -15.247 1.00 92.69 188 ASP A O 1
ATOM 1491 N N . GLU A 1 189 ? 14.912 -15.701 -14.713 1.00 94.44 189 GLU A N 1
ATOM 1492 C CA . GLU A 1 189 ? 15.343 -16.089 -16.066 1.00 94.44 189 GLU A CA 1
ATOM 1493 C C . GLU A 1 189 ? 14.173 -16.088 -17.064 1.00 94.44 189 GLU A C 1
ATOM 1495 O O . GLU A 1 189 ? 14.317 -15.649 -18.211 1.00 94.44 189 GLU A O 1
ATOM 1500 N N . MET A 1 190 ? 12.992 -16.526 -16.617 1.00 95.56 190 MET A N 1
ATOM 1501 C CA . MET A 1 190 ? 11.774 -16.460 -17.423 1.00 95.56 190 MET A CA 1
ATOM 1502 C C . MET A 1 190 ? 11.368 -15.005 -17.664 1.00 95.56 190 MET A C 1
ATOM 1504 O O . MET A 1 190 ? 11.073 -14.651 -18.799 1.00 95.56 190 MET A O 1
ATOM 1508 N N . LEU A 1 191 ? 11.420 -14.145 -16.641 1.00 95.06 191 LEU A N 1
ATOM 1509 C CA . LEU A 1 191 ? 11.104 -12.717 -16.778 1.00 95.06 191 LEU A CA 1
ATOM 1510 C C . LEU A 1 191 ? 12.085 -11.988 -17.709 1.00 95.06 191 LEU A C 1
ATOM 1512 O O . LEU A 1 191 ? 11.664 -11.156 -18.512 1.00 95.06 191 LEU A O 1
ATOM 1516 N N . ALA A 1 192 ? 13.377 -12.320 -17.644 1.00 91.44 192 ALA A N 1
ATOM 1517 C CA . ALA A 1 192 ? 14.419 -11.709 -18.472 1.00 91.44 192 ALA A CA 1
ATOM 1518 C C . ALA A 1 192 ? 14.300 -12.043 -19.970 1.00 91.44 192 ALA A C 1
ATOM 1520 O O . ALA A 1 192 ? 14.792 -11.290 -20.809 1.00 91.44 192 ALA A O 1
ATOM 1521 N N . SER A 1 193 ? 13.666 -13.168 -20.312 1.00 93.00 193 SER A N 1
ATOM 1522 C CA . SER A 1 193 ? 13.458 -13.618 -21.697 1.00 93.00 193 SER A CA 1
ATOM 1523 C C . SER A 1 193 ? 12.007 -13.491 -22.175 1.00 93.00 193 SER A C 1
ATOM 1525 O O . SER A 1 193 ? 11.707 -13.801 -23.332 1.00 93.00 193 SER A O 1
ATOM 1527 N N . ALA A 1 194 ? 11.104 -13.029 -21.307 1.00 94.69 194 ALA A N 1
ATOM 1528 C CA . ALA A 1 194 ? 9.687 -12.911 -21.608 1.00 94.69 194 ALA A CA 1
ATOM 1529 C C . ALA A 1 194 ? 9.384 -11.777 -22.596 1.00 94.69 194 ALA A C 1
ATOM 1531 O O . ALA A 1 194 ? 10.069 -10.757 -22.668 1.00 94.69 194 ALA A O 1
ATOM 1532 N N . SER A 1 195 ? 8.290 -11.949 -23.338 1.00 95.50 195 SER A N 1
ATOM 1533 C CA . SER A 1 195 ? 7.664 -10.868 -24.101 1.00 95.50 195 SER A CA 1
ATOM 1534 C C . SER A 1 195 ? 6.596 -10.206 -23.238 1.00 95.50 195 SER A C 1
ATOM 1536 O O . SER A 1 195 ? 5.656 -10.871 -22.808 1.00 95.50 195 SER A O 1
ATOM 1538 N N . TRP A 1 196 ? 6.748 -8.909 -22.9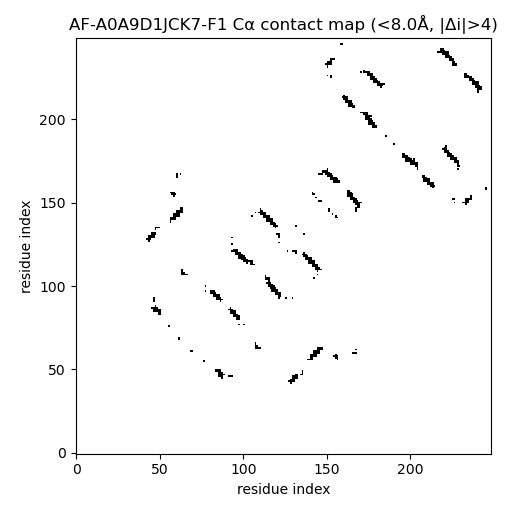91 1.00 97.38 196 TRP A N 1
ATOM 1539 C CA . TRP A 1 196 ? 5.866 -8.143 -22.116 1.00 97.38 196 TRP A CA 1
ATOM 1540 C C . TRP A 1 196 ? 4.756 -7.445 -22.902 1.00 97.38 196 TRP A C 1
ATOM 1542 O O . TRP A 1 196 ? 4.981 -6.942 -24.004 1.00 97.38 196 TRP A O 1
ATOM 1552 N N . ASN A 1 197 ? 3.559 -7.391 -22.319 1.00 97.00 197 ASN A N 1
ATOM 1553 C CA . ASN A 1 197 ? 2.432 -6.651 -22.879 1.00 97.00 197 ASN A CA 1
ATOM 1554 C C . ASN A 1 197 ? 2.412 -5.228 -22.320 1.00 97.00 197 ASN A C 1
ATOM 1556 O O . ASN A 1 197 ? 2.797 -5.004 -21.175 1.00 97.00 197 ASN A O 1
ATOM 1560 N N . ILE A 1 198 ? 1.924 -4.267 -23.101 1.00 97.12 198 ILE A N 1
ATOM 1561 C CA . ILE A 1 198 ? 1.667 -2.911 -22.601 1.00 97.12 198 ILE A CA 1
ATOM 1562 C C . ILE A 1 198 ? 0.318 -2.924 -21.884 1.00 97.12 198 ILE A C 1
ATOM 1564 O O . ILE A 1 198 ? -0.696 -3.239 -22.505 1.00 97.12 198 ILE A O 1
ATOM 1568 N N . TYR A 1 199 ? 0.305 -2.559 -20.603 1.00 96.19 199 TYR A N 1
ATOM 1569 C CA . TYR A 1 199 ? -0.932 -2.325 -19.855 1.00 96.19 199 TYR A CA 1
ATOM 1570 C C . TYR A 1 199 ? -1.436 -0.899 -20.102 1.00 96.19 199 TYR A C 1
ATOM 1572 O O . TYR A 1 199 ? -2.585 -0.681 -20.477 1.00 96.19 199 TYR A O 1
ATOM 1580 N N . ALA A 1 200 ? -0.549 0.085 -19.940 1.00 95.56 200 ALA A N 1
ATOM 1581 C CA . ALA A 1 200 ? -0.866 1.494 -20.133 1.00 95.56 200 ALA A CA 1
ATOM 1582 C C . ALA A 1 200 ? 0.336 2.262 -20.685 1.00 95.56 200 ALA A C 1
ATOM 1584 O O . ALA A 1 200 ? 1.481 1.997 -20.336 1.00 95.56 200 ALA A O 1
ATOM 1585 N N . SER A 1 201 ? 0.065 3.252 -21.531 1.00 95.25 201 SER A N 1
ATOM 1586 C CA . SER A 1 201 ? 1.076 4.108 -22.162 1.00 95.25 201 SER A CA 1
ATOM 1587 C C . SER A 1 201 ? 0.765 5.581 -21.926 1.00 95.25 201 SER A C 1
ATOM 1589 O O . SER A 1 201 ? -0.400 5.935 -21.748 1.00 95.25 201 SER A O 1
ATOM 1591 N N . ASN A 1 202 ? 1.780 6.441 -22.029 1.00 93.31 202 ASN A N 1
ATOM 1592 C CA . ASN A 1 202 ? 1.669 7.890 -21.825 1.00 93.31 202 ASN A CA 1
ATOM 1593 C C . ASN A 1 202 ? 1.222 8.283 -20.407 1.00 93.31 202 ASN A C 1
ATOM 1595 O O . ASN A 1 202 ? 0.536 9.291 -20.226 1.00 93.31 202 ASN A O 1
ATOM 1599 N N . ILE A 1 203 ? 1.610 7.500 -19.396 1.00 93.25 203 ILE A N 1
ATOM 1600 C CA . ILE A 1 203 ? 1.387 7.865 -17.997 1.00 93.25 203 ILE A CA 1
ATOM 1601 C C . ILE A 1 203 ? 2.212 9.134 -17.722 1.00 93.25 203 ILE A C 1
ATOM 1603 O O . ILE A 1 203 ? 3.420 9.135 -17.979 1.00 93.25 203 ILE A O 1
ATOM 1607 N N . PRO A 1 204 ? 1.602 10.231 -17.237 1.00 91.06 204 PRO A N 1
ATOM 1608 C CA . PRO A 1 204 ? 2.337 11.463 -16.995 1.00 91.06 204 PRO A CA 1
ATOM 1609 C C . PRO A 1 204 ? 3.470 11.240 -15.984 1.00 91.06 204 PRO A C 1
ATOM 1611 O O . PRO A 1 204 ? 3.220 10.645 -14.935 1.00 91.06 204 PRO A O 1
ATOM 1614 N N . PRO A 1 205 ? 4.678 11.780 -16.220 1.00 84.56 205 PRO A N 1
ATOM 1615 C CA . PRO A 1 205 ? 5.787 11.653 -15.271 1.00 84.56 205 PRO A CA 1
ATOM 1616 C C . PRO A 1 205 ? 5.477 12.274 -13.901 1.00 84.56 205 PRO A C 1
ATOM 1618 O O . PRO A 1 205 ? 6.070 11.904 -12.895 1.00 84.56 205 PRO A O 1
ATOM 1621 N N . THR A 1 206 ? 4.538 13.225 -13.864 1.00 86.19 206 THR A N 1
ATOM 1622 C CA . THR A 1 206 ? 4.076 13.906 -12.649 1.00 86.19 206 THR A CA 1
ATOM 1623 C C . THR A 1 206 ? 3.018 13.130 -11.871 1.00 86.19 206 THR A C 1
ATOM 1625 O O . THR A 1 206 ? 2.624 13.580 -10.796 1.00 86.19 206 THR A O 1
ATOM 1628 N N . ALA A 1 207 ? 2.479 12.039 -12.423 1.00 87.38 207 ALA A N 1
ATOM 1629 C CA . ALA A 1 207 ? 1.571 11.194 -11.666 1.00 87.38 207 ALA A CA 1
ATOM 1630 C C . ALA A 1 207 ? 2.342 10.518 -10.524 1.00 87.38 207 ALA A C 1
ATOM 1632 O O . ALA A 1 207 ? 3.533 10.236 -10.634 1.00 87.38 207 ALA A O 1
ATOM 1633 N N . THR A 1 208 ? 1.658 10.318 -9.405 1.00 84.25 208 THR A N 1
ATOM 1634 C CA . THR A 1 208 ? 2.246 9.744 -8.190 1.00 84.25 208 THR A CA 1
ATOM 1635 C C . THR A 1 208 ? 1.681 8.370 -7.872 1.00 84.25 208 THR A C 1
ATOM 1637 O O . THR A 1 208 ? 2.287 7.633 -7.106 1.00 84.25 208 THR A O 1
ATOM 1640 N N . VAL A 1 209 ? 0.521 8.034 -8.440 1.00 90.06 209 VAL A N 1
ATOM 1641 C CA . VAL A 1 209 ? -0.154 6.751 -8.259 1.00 90.06 209 VAL A CA 1
ATOM 1642 C C . VAL A 1 209 ? -0.786 6.332 -9.582 1.00 90.06 209 VAL A C 1
ATOM 1644 O O . VAL A 1 209 ? -1.301 7.174 -10.323 1.00 90.06 209 VAL A O 1
ATOM 1647 N N . PHE A 1 210 ? -0.762 5.034 -9.864 1.00 92.38 210 PHE A N 1
ATOM 1648 C CA . PHE A 1 210 ? -1.505 4.401 -10.946 1.00 92.38 210 PHE A CA 1
ATOM 1649 C C . PHE A 1 210 ? -2.219 3.164 -10.400 1.00 92.38 210 PHE A C 1
ATOM 1651 O O . PHE A 1 210 ? -1.579 2.314 -9.784 1.00 92.38 210 PHE A O 1
ATOM 1658 N N . SER A 1 211 ? -3.527 3.066 -10.631 1.00 92.56 211 SER A N 1
ATOM 1659 C CA . SER A 1 211 ? -4.350 1.971 -10.109 1.00 92.56 211 SER A CA 1
ATOM 1660 C C . SER A 1 211 ? -4.690 0.977 -11.215 1.00 92.56 211 SER A C 1
ATOM 1662 O O . SER A 1 211 ? -5.260 1.355 -12.239 1.00 92.56 211 SER A O 1
ATOM 1664 N N . ILE A 1 212 ? -4.375 -0.294 -10.989 1.00 93.25 212 ILE A N 1
ATOM 1665 C CA . ILE A 1 212 ? -4.791 -1.423 -11.828 1.00 93.25 212 ILE A CA 1
ATOM 1666 C C . ILE A 1 212 ? -6.103 -1.951 -11.267 1.00 93.25 212 ILE A C 1
ATOM 1668 O O . ILE A 1 212 ? -6.164 -2.261 -10.081 1.00 93.25 212 ILE A O 1
ATOM 1672 N N . GLN A 1 213 ? -7.141 -2.047 -12.092 1.00 91.44 213 GLN A N 1
ATOM 1673 C CA . GLN A 1 213 ? -8.459 -2.479 -11.629 1.00 91.44 213 GLN A CA 1
ATOM 1674 C C . GLN A 1 213 ? -8.515 -4.002 -11.480 1.00 91.44 213 GLN A C 1
ATOM 1676 O O . GLN A 1 213 ? -8.046 -4.723 -12.359 1.00 91.44 213 GLN A O 1
ATOM 1681 N N . THR A 1 214 ? -9.150 -4.509 -10.420 1.00 87.31 214 THR A N 1
ATOM 1682 C CA . THR A 1 214 ? -9.354 -5.962 -10.238 1.00 87.31 214 THR A CA 1
ATOM 1683 C C . THR A 1 214 ? -10.159 -6.591 -11.373 1.00 87.31 214 THR A C 1
ATOM 1685 O O . THR A 1 214 ? -9.947 -7.755 -11.696 1.00 87.31 214 THR A O 1
ATOM 1688 N N . ALA A 1 215 ? -11.026 -5.818 -12.033 1.00 89.06 215 ALA A N 1
ATOM 1689 C CA . ALA A 1 215 ? -11.774 -6.250 -13.215 1.00 89.06 215 ALA A CA 1
ATOM 1690 C C . ALA A 1 215 ? -10.884 -6.650 -14.411 1.00 89.06 215 ALA A C 1
ATOM 1692 O O . ALA A 1 215 ? -11.353 -7.369 -15.293 1.00 89.06 215 ALA A O 1
ATOM 1693 N N . ASP A 1 216 ? -9.623 -6.208 -14.434 1.00 89.44 216 ASP A N 1
ATOM 1694 C CA . ASP A 1 216 ? -8.645 -6.564 -15.467 1.00 89.44 216 ASP A CA 1
ATOM 1695 C C . ASP A 1 216 ? -7.802 -7.796 -15.087 1.00 89.44 216 ASP A C 1
ATOM 1697 O O . ASP A 1 216 ? -6.934 -8.208 -15.858 1.00 89.44 216 ASP A O 1
ATOM 1701 N N . LEU A 1 217 ? -8.026 -8.376 -13.901 1.00 90.62 217 LEU A N 1
ATOM 1702 C CA . LEU A 1 217 ? -7.232 -9.469 -13.346 1.00 90.62 217 LEU A CA 1
ATOM 1703 C C . LEU A 1 217 ? -8.004 -10.794 -13.352 1.00 90.62 217 LEU A C 1
ATOM 1705 O O . LEU A 1 217 ? -9.217 -10.854 -13.155 1.00 90.62 217 LEU A O 1
ATOM 1709 N N . THR A 1 218 ? -7.265 -11.883 -13.532 1.00 92.31 218 THR A N 1
ATOM 1710 C CA . THR A 1 218 ? -7.757 -13.259 -13.509 1.00 92.31 218 THR A CA 1
ATOM 1711 C C . THR A 1 218 ? -7.430 -13.886 -12.161 1.00 92.31 218 THR A C 1
ATOM 1713 O O . THR A 1 218 ? -6.273 -13.933 -11.745 1.00 92.31 218 THR A O 1
ATOM 1716 N N . GLU A 1 219 ? -8.456 -14.363 -11.456 1.00 91.00 219 GLU A N 1
ATOM 1717 C CA . GLU A 1 219 ? -8.283 -15.050 -10.173 1.00 91.00 219 GLU A CA 1
ATOM 1718 C C . GLU A 1 219 ? -7.351 -16.268 -10.309 1.00 91.00 219 GLU A C 1
ATOM 1720 O O . GLU A 1 219 ? -7.478 -17.079 -11.226 1.00 91.00 219 GLU A O 1
ATOM 1725 N N . GLY A 1 220 ? -6.433 -16.410 -9.354 1.00 91.12 220 GLY A N 1
ATOM 1726 C CA . GLY A 1 220 ? -5.447 -17.485 -9.288 1.00 91.12 220 GLY A CA 1
ATOM 1727 C C . GLY A 1 220 ? -4.201 -17.252 -10.140 1.00 91.12 220 GLY A C 1
ATOM 1728 O O . GLY A 1 220 ? -3.366 -18.151 -10.220 1.00 91.12 220 GLY A O 1
ATOM 1729 N N . HIS A 1 221 ? -4.072 -16.089 -10.785 1.00 94.56 221 HIS A N 1
ATOM 1730 C CA . HIS A 1 221 ? -2.923 -15.758 -11.621 1.00 94.56 221 HIS A CA 1
ATOM 1731 C C . HIS A 1 221 ? -1.886 -14.889 -10.896 1.00 94.56 221 HIS A C 1
ATOM 1733 O O . HIS A 1 221 ? -2.155 -14.191 -9.913 1.00 94.56 221 HIS A O 1
ATOM 1739 N N . GLU A 1 222 ? -0.675 -14.946 -11.434 1.00 95.06 222 GLU A N 1
ATOM 1740 C CA . GLU A 1 222 ? 0.513 -14.219 -11.028 1.00 95.06 222 GLU A CA 1
ATOM 1741 C C . GLU A 1 222 ? 0.784 -13.098 -12.026 1.00 95.06 222 GLU A C 1
ATOM 1743 O O . GLU A 1 222 ? 0.967 -13.331 -13.225 1.00 95.06 222 GLU A O 1
ATOM 1748 N N . TYR A 1 223 ? 0.840 -11.878 -11.510 1.00 95.06 223 TYR A N 1
ATOM 1749 C CA . TYR A 1 223 ? 1.063 -10.678 -12.290 1.00 95.06 223 TYR A CA 1
ATOM 1750 C C . TYR A 1 223 ? 2.434 -10.092 -12.007 1.00 95.06 223 TYR A C 1
ATOM 1752 O O . TYR A 1 223 ? 2.855 -9.968 -10.856 1.00 95.06 223 TYR A O 1
ATOM 1760 N N . TYR A 1 224 ? 3.109 -9.683 -13.073 1.00 96.44 224 TYR A N 1
ATOM 1761 C CA . TYR A 1 224 ? 4.381 -8.982 -12.999 1.00 96.44 224 TYR A CA 1
ATOM 1762 C C . TYR A 1 224 ? 4.250 -7.650 -13.705 1.00 96.44 224 TYR A C 1
ATOM 1764 O O . TYR A 1 224 ? 3.665 -7.605 -14.784 1.00 96.44 224 TYR A O 1
ATOM 1772 N N . PHE A 1 225 ? 4.818 -6.589 -13.135 1.00 96.12 225 PHE A N 1
ATOM 1773 C CA . PHE A 1 225 ? 4.793 -5.258 -13.738 1.00 96.12 225 PHE A CA 1
ATOM 1774 C C . PHE A 1 225 ? 6.160 -4.588 -13.705 1.00 96.12 225 PHE A C 1
ATOM 1776 O O . PHE A 1 225 ? 6.937 -4.782 -12.767 1.00 96.12 225 PHE A O 1
ATOM 1783 N N . TYR A 1 226 ? 6.417 -3.744 -14.702 1.00 95.38 226 TYR A N 1
ATOM 1784 C CA . TYR A 1 226 ? 7.513 -2.779 -14.681 1.00 95.38 226 TYR A CA 1
ATOM 1785 C C . TYR A 1 226 ? 7.132 -1.503 -15.428 1.00 95.38 226 TYR A C 1
ATOM 1787 O O . TYR A 1 226 ? 6.292 -1.520 -16.330 1.00 95.38 226 TYR A O 1
ATOM 1795 N N . LEU A 1 227 ? 7.751 -0.388 -15.049 1.00 94.31 227 LEU A N 1
ATOM 1796 C CA . LEU A 1 227 ? 7.638 0.885 -15.754 1.00 94.31 227 LEU A CA 1
ATOM 1797 C C . LEU A 1 227 ? 8.857 1.111 -16.632 1.00 94.31 227 LEU A C 1
ATOM 1799 O O . LEU A 1 227 ? 9.977 0.835 -16.215 1.00 94.31 227 LEU A O 1
ATOM 1803 N N . GLU A 1 228 ? 8.642 1.695 -17.803 1.00 93.50 228 GLU A N 1
ATOM 1804 C CA . GLU A 1 228 ? 9.705 2.172 -18.678 1.00 93.50 228 GLU A CA 1
ATOM 1805 C C . GLU A 1 228 ? 9.551 3.663 -18.962 1.00 93.50 228 GLU A C 1
ATOM 1807 O O . GLU A 1 228 ? 8.453 4.149 -19.242 1.00 93.50 228 GLU A O 1
ATOM 1812 N N . SER A 1 229 ? 10.670 4.381 -18.931 1.00 91.00 229 SER A N 1
ATOM 1813 C CA . SER A 1 229 ? 10.796 5.748 -19.436 1.00 91.00 229 SER A CA 1
ATOM 1814 C C . SER A 1 229 ? 12.225 5.952 -19.937 1.00 91.00 229 SER A C 1
ATOM 1816 O O . SER A 1 229 ? 13.179 5.644 -19.226 1.00 91.00 229 SER A O 1
ATOM 1818 N N . ASN A 1 230 ? 12.398 6.503 -21.142 1.00 86.31 230 ASN A N 1
ATOM 1819 C CA . ASN A 1 230 ? 13.715 6.776 -21.741 1.00 86.31 230 ASN A CA 1
ATOM 1820 C C . ASN A 1 230 ? 14.670 5.570 -21.785 1.00 86.31 230 ASN A C 1
ATOM 1822 O O . ASN A 1 230 ? 15.855 5.705 -21.480 1.00 86.31 230 ASN A O 1
ATOM 1826 N N . ASN A 1 231 ? 14.167 4.393 -22.174 1.00 83.12 231 ASN A N 1
ATOM 1827 C CA . ASN A 1 231 ? 14.919 3.128 -22.188 1.00 83.12 231 ASN A CA 1
ATOM 1828 C C . ASN A 1 231 ? 15.490 2.721 -20.813 1.00 83.12 231 ASN A C 1
ATOM 1830 O O . ASN A 1 231 ? 16.382 1.876 -20.744 1.00 83.12 231 ASN A O 1
ATOM 1834 N N . ASN A 1 232 ? 15.010 3.329 -19.727 1.00 87.12 232 ASN A N 1
ATOM 1835 C CA . ASN A 1 232 ? 15.278 2.901 -18.366 1.00 87.12 232 ASN A CA 1
ATOM 1836 C C . ASN A 1 232 ? 14.029 2.207 -17.834 1.00 87.12 232 ASN A C 1
ATOM 1838 O O . ASN A 1 232 ? 12.936 2.778 -17.900 1.00 87.12 232 ASN A O 1
ATOM 1842 N N . HIS A 1 233 ? 14.192 0.995 -17.314 1.00 90.06 233 HIS A N 1
ATOM 1843 C CA . HIS A 1 233 ? 13.096 0.247 -16.721 1.00 90.06 233 HIS A CA 1
ATOM 1844 C C . HIS A 1 233 ? 13.235 0.195 -15.202 1.00 90.06 233 HIS A C 1
ATOM 1846 O O . HIS A 1 233 ? 14.336 0.248 -14.654 1.00 90.06 233 HIS A O 1
ATOM 1852 N N . SER A 1 234 ? 12.104 0.087 -14.517 1.00 92.62 234 SER A N 1
ATOM 1853 C CA . SER A 1 234 ? 12.080 -0.139 -13.080 1.00 92.62 234 SER A CA 1
ATOM 1854 C C . SER A 1 234 ? 12.473 -1.568 -12.716 1.00 92.62 234 SER A C 1
ATOM 1856 O O . SER A 1 234 ? 12.566 -2.457 -13.565 1.00 92.62 234 SER A O 1
ATOM 1858 N N . ASN A 1 235 ? 12.608 -1.824 -11.416 1.00 91.19 235 ASN A N 1
ATOM 1859 C CA . ASN A 1 235 ? 12.483 -3.178 -10.886 1.00 91.19 235 ASN A CA 1
ATOM 1860 C C . ASN A 1 235 ? 11.137 -3.811 -11.288 1.00 91.19 235 ASN A C 1
ATOM 1862 O O . ASN A 1 235 ? 10.159 -3.107 -11.564 1.00 91.19 235 ASN A O 1
ATOM 1866 N N . TYR A 1 236 ? 11.093 -5.142 -11.267 1.00 93.25 236 TYR A N 1
ATOM 1867 C CA . TYR A 1 236 ? 9.854 -5.898 -11.409 1.00 93.25 236 TYR A CA 1
ATOM 1868 C C . TYR A 1 236 ? 9.115 -5.924 -10.073 1.00 93.25 236 TYR A C 1
ATOM 1870 O O . TYR A 1 236 ? 9.728 -6.135 -9.024 1.00 93.25 236 TYR A O 1
ATOM 1878 N N . VAL A 1 237 ? 7.804 -5.708 -10.110 1.00 92.88 237 VAL A N 1
ATOM 1879 C CA . VAL A 1 237 ? 6.915 -6.004 -8.982 1.00 92.88 237 VAL A CA 1
ATOM 1880 C C . VAL A 1 237 ? 6.091 -7.236 -9.309 1.00 92.88 237 VAL A C 1
ATOM 1882 O O . VAL A 1 237 ? 5.674 -7.414 -10.451 1.00 92.88 237 VAL A O 1
ATOM 1885 N N . HIS A 1 238 ? 5.875 -8.081 -8.307 1.00 93.06 238 HIS A N 1
ATOM 1886 C CA . HIS A 1 238 ? 5.079 -9.300 -8.401 1.00 93.06 238 HIS A CA 1
ATOM 1887 C C . HIS A 1 238 ? 3.834 -9.155 -7.525 1.00 93.06 238 HIS A C 1
ATOM 1889 O O . HIS A 1 238 ? 3.921 -8.670 -6.396 1.00 93.06 238 HIS A O 1
ATOM 1895 N N . PHE A 1 239 ? 2.686 -9.560 -8.056 1.00 90.06 239 PHE A N 1
ATOM 1896 C CA . PHE A 1 239 ? 1.411 -9.589 -7.358 1.00 90.06 239 PHE A CA 1
ATOM 1897 C C . PHE A 1 239 ? 0.655 -10.881 -7.675 1.00 90.06 239 PHE A C 1
ATOM 1899 O O . PHE A 1 239 ? 0.373 -11.172 -8.835 1.00 90.06 239 PHE A O 1
ATOM 1906 N N . SER A 1 240 ? 0.285 -11.629 -6.638 1.00 89.88 240 SER A N 1
ATOM 1907 C CA . SER A 1 240 ? -0.569 -12.813 -6.758 1.00 89.88 240 SER A CA 1
ATOM 1908 C C . SER A 1 240 ? -2.030 -12.420 -6.560 1.00 89.88 240 SER A C 1
ATOM 1910 O O . SER A 1 240 ? -2.425 -12.062 -5.446 1.00 89.88 240 SER A O 1
ATOM 1912 N N . TYR A 1 241 ? -2.857 -12.526 -7.604 1.00 88.12 241 TYR A N 1
ATOM 1913 C CA . TYR A 1 241 ? -4.291 -12.271 -7.478 1.00 88.12 241 TYR A CA 1
ATOM 1914 C C . TYR A 1 241 ? -5.034 -13.546 -7.088 1.00 88.12 241 TYR A C 1
ATOM 1916 O O . TYR A 1 241 ? -5.697 -14.193 -7.892 1.00 88.12 241 TYR A O 1
ATOM 1924 N N . MET A 1 242 ? -4.934 -13.917 -5.819 1.00 79.88 242 MET A N 1
ATOM 1925 C CA . MET A 1 242 ? -5.889 -14.845 -5.216 1.00 79.88 242 MET A CA 1
ATOM 1926 C C . MET A 1 242 ? -7.120 -14.023 -4.845 1.00 79.88 242 MET A C 1
ATOM 1928 O O . MET A 1 242 ? -6.937 -12.944 -4.295 1.00 79.88 242 MET A O 1
ATOM 1932 N N . ASN A 1 243 ? -8.343 -14.468 -5.137 1.00 65.31 243 ASN A N 1
ATOM 1933 C CA . ASN A 1 243 ? -9.570 -13.760 -4.754 1.00 65.31 243 ASN A CA 1
ATOM 1934 C C . ASN A 1 243 ? -9.622 -13.611 -3.230 1.00 65.31 243 ASN A C 1
ATOM 1936 O O . ASN A 1 243 ? -10.053 -14.501 -2.492 1.00 65.31 243 ASN A O 1
ATOM 1940 N N . GLN A 1 244 ? -9.059 -12.503 -2.753 1.00 58.69 244 GLN A N 1
ATOM 1941 C CA . GLN A 1 244 ? -9.066 -12.140 -1.357 1.00 58.69 244 GLN A CA 1
ATOM 1942 C C . GLN A 1 244 ? -10.517 -11.806 -1.048 1.00 58.69 244 GLN A C 1
ATOM 1944 O O . GLN A 1 244 ? -11.126 -10.962 -1.706 1.00 58.69 244 GLN A O 1
ATOM 1949 N N . LYS A 1 245 ? -11.100 -12.504 -0.073 1.00 46.84 245 LYS A N 1
ATOM 1950 C CA . LYS A 1 245 ? -12.400 -12.109 0.459 1.00 46.84 245 LYS A CA 1
ATOM 1951 C C . LYS A 1 245 ? -12.214 -10.756 1.134 1.00 46.84 245 LYS A C 1
ATOM 1953 O O . LYS A 1 245 ? -11.737 -10.686 2.262 1.00 46.84 245 LYS A O 1
ATOM 1958 N N . TRP A 1 246 ? -12.550 -9.692 0.422 1.00 50.28 246 TRP A N 1
ATOM 1959 C CA . TRP A 1 246 ? -12.664 -8.362 0.994 1.00 50.28 246 TRP A CA 1
ATOM 1960 C C . TRP A 1 246 ? -13.932 -8.360 1.843 1.00 50.28 246 TRP A C 1
ATOM 1962 O O . TRP A 1 246 ? -15.039 -8.375 1.308 1.00 50.28 246 TRP A O 1
ATOM 1972 N N . ASN A 1 247 ? -13.777 -8.441 3.163 1.00 35.19 247 ASN A N 1
ATOM 1973 C CA . ASN A 1 247 ? -14.896 -8.511 4.102 1.00 35.19 247 ASN A CA 1
ATOM 1974 C C . ASN A 1 247 ? -15.575 -7.140 4.248 1.00 35.19 247 ASN A C 1
ATOM 1976 O O . ASN A 1 247 ? -15.513 -6.552 5.317 1.00 35.19 247 ASN A O 1
ATOM 1980 N N . HIS A 1 248 ? -16.202 -6.617 3.193 1.00 37.75 248 HIS A N 1
ATOM 1981 C CA . HIS A 1 248 ? -17.042 -5.419 3.277 1.00 37.75 248 HIS A CA 1
ATOM 1982 C C . HIS A 1 248 ? -18.205 -5.500 2.270 1.00 37.75 248 HIS A C 1
ATOM 1984 O O . HIS A 1 248 ? -18.204 -4.802 1.251 1.00 37.75 248 HIS A O 1
ATOM 1990 N N . GLU A 1 249 ? -19.187 -6.355 2.572 1.00 30.44 249 GLU A N 1
ATOM 1991 C CA . GLU A 1 249 ? -20.585 -6.214 2.129 1.00 30.44 249 GLU A CA 1
ATOM 1992 C C . GLU A 1 249 ? -21.526 -6.263 3.333 1.00 30.44 249 GLU A C 1
ATOM 1994 O O . GLU A 1 249 ? -21.350 -7.178 4.170 1.00 30.44 249 GLU A O 1
#

pLDDT: mean 81.77, std 22.18, range [26.38, 98.06]

Solvent-accessible surface area (backbone atoms only — not comparable to full-atom values): 15102 Å² total; per-residue (Å²): 138,88,80,87,76,81,92,80,84,84,84,90,83,77,96,79,85,82,89,84,86,88,85,85,90,73,91,73,83,92,82,78,80,90,69,84,78,69,81,70,78,88,64,50,46,70,28,71,43,54,65,69,48,77,77,67,46,43,32,49,81,38,55,55,65,41,60,65,64,48,52,53,50,54,52,48,47,54,62,55,38,55,65,32,52,28,27,31,99,87,68,53,73,47,68,29,26,58,71,43,77,46,55,86,69,54,57,52,87,48,64,46,82,36,49,34,40,40,32,48,38,55,50,84,87,48,48,75,55,35,42,70,33,69,82,72,26,46,49,66,30,39,33,35,28,28,52,76,91,40,48,36,52,43,77,30,40,75,60,84,64,25,40,32,33,34,62,39,57,84,52,88,47,54,28,32,36,32,33,46,84,33,82,55,89,77,51,71,70,51,61,77,71,53,86,71,42,78,74,47,70,70,42,57,48,85,58,64,68,52,73,47,51,43,91,81,56,58,76,64,24,29,34,37,36,35,42,36,36,93,95,44,61,28,49,78,41,80,46,74,38,58,83,70,83,68,92,78,130

Organism: NCBI:txid2840824

Foldseek 3Di:
DDDDDDPPPPPPDDPDDDDDDDDDDDDDDDDDDDDPPPPDPQDAAEFEDWVPVQVLQFADEDEQPRVVVVVVNVVVNQVVQQWIWTADPVGDIATKHWPDWAPPQDDSNDFDKDKIKTAMDGDPPRRSRHDYDPVPRIDIFIYGHDHQVAWAKDFGDDAQFFTKIFIHYDQPFFKWKWKDKALDDDDPVCVVPDDIDTPDTRHDPPDGIDTDTCVVDDANIKMWMWMDHPNGIHDIDIDGRHPDPRPDD

Sequence (249 aa):
MMRKIQLRQLCFLLALFFCFHQPVLAALPSDIASADISEESNSPILINHLVNYDLFIRGRMITLNDTETWNRTVSSWNTVFANLGGYNDSGEEVLVTLQLLDTSQVDLTKPGYYTVTVHLQIPEPFNSDYVLDESIQQFSIPICIADPQQLNLFVIGTDKDGIDLTWGNSATEPLTLYFIDSPTVLTDEMLASASWNIYASNIPPTATVFSIQTADLTEGHEYYFYLESNNNHSNYVHFSYMNQKWNHE

Radius of gyration: 24.98 Å; Cα contacts (8 Å, |Δi|>4): 410; chains: 1; bounding box: 67×45×63 Å